Protein AF-A0A087DTT7-F1 (afdb_monomer_lite)

pLDDT: mean 83.84, std 20.19, range [28.08, 98.56]

Organism: NCBI:txid77635

Foldseek 3Di:
DADFQAFAPDPQRQQLSQVVLQCSQADHPVQDDPVLSVLSVVLWQCDADPVRHGSNQIGDPVSVVVNQVVQVVCCVVLVHQKHKDKDFAQLLAQDFPPPPTRVNQCCFVPNDDPVPDPDDDDDDDDDDDDDDDDDDDPPDQDPPPHGFKKKFFWWAAPPHPTGTKIFNHWDAQPVRAIKTFIAGSHPPGDDPSPAKDADPPCRSGGGIIGGSCQCPDPDNYTNHGDCPPRGGIMMMMGRHDND

Sequence (243 aa):
MKNDLAYQSTDYTCAPATMVNALRYLFDRDEIRPDVLWSIFRASLDLYGPDGSFGGDGTSPDAMLSLVNTFNMYGESGQFPIRARLLRGEDALAGEPDGSGTPLRRAIESGLRNSDANQPTPARNHAGNVSDAGARRVGEAAHIAGPHAAGVARVWSNRMNGHYVLVTGFDAMPDGAPAVRVFDPYKDSKVDGARVRRIEHEPAQANRLIAASLFDSGERVPYVLVNDRYERRVIVIERGESD

Structure (mmCIF, N/CA/C/O backbone):
data_AF-A0A087DTT7-F1
#
_entry.id   AF-A0A087DTT7-F1
#
loop_
_atom_site.group_PDB
_atom_site.id
_atom_site.type_symbol
_atom_site.label_atom_id
_atom_site.label_alt_id
_atom_site.label_comp_id
_atom_site.label_asym_id
_atom_site.label_entity_id
_atom_site.label_seq_id
_atom_site.pdbx_PDB_ins_code
_atom_site.Cartn_x
_atom_site.Cartn_y
_atom_site.Cartn_z
_atom_site.occupancy
_atom_site.B_iso_or_equiv
_atom_site.auth_seq_id
_atom_site.auth_comp_id
_atom_site.auth_asym_id
_atom_site.auth_atom_id
_atom_site.pdbx_PDB_model_num
ATOM 1 N N . MET A 1 1 ? -7.227 -21.011 -4.693 1.00 84.19 1 MET A N 1
ATOM 2 C CA . MET A 1 1 ? -6.799 -20.949 -3.263 1.00 84.19 1 MET A CA 1
ATOM 3 C C . MET A 1 1 ? -5.940 -19.714 -3.047 1.00 84.19 1 MET A C 1
ATOM 5 O O . MET A 1 1 ? -5.032 -19.485 -3.844 1.00 84.19 1 MET A O 1
ATOM 9 N N . LYS A 1 2 ? -6.174 -18.957 -1.970 1.00 85.62 2 LYS A N 1
ATOM 10 C CA . LYS A 1 2 ? -5.357 -17.793 -1.593 1.00 85.62 2 LYS A CA 1
ATOM 11 C C . LYS A 1 2 ? -3.942 -18.177 -1.157 1.00 85.62 2 LYS A C 1
ATOM 13 O O . LYS A 1 2 ? -3.720 -19.256 -0.614 1.00 85.62 2 LYS A O 1
ATOM 18 N N . ASN A 1 3 ? -2.996 -17.271 -1.394 1.00 87.19 3 ASN A N 1
ATOM 19 C CA . ASN A 1 3 ? -1.653 -17.353 -0.824 1.00 87.19 3 ASN A CA 1
ATOM 20 C C . ASN A 1 3 ? -1.611 -16.614 0.517 1.00 87.19 3 ASN A C 1
ATOM 22 O O . ASN A 1 3 ? -2.266 -15.584 0.669 1.00 87.19 3 ASN A O 1
ATOM 26 N N . ASP A 1 4 ? -0.742 -17.058 1.424 1.00 93.75 4 ASP A N 1
ATOM 27 C CA . ASP A 1 4 ? -0.334 -16.229 2.558 1.00 93.75 4 ASP A CA 1
ATOM 28 C C . ASP A 1 4 ? 0.371 -14.955 2.070 1.00 93.75 4 ASP A C 1
ATOM 30 O O . ASP A 1 4 ? 1.082 -14.949 1.049 1.00 93.75 4 ASP A O 1
ATOM 34 N N . LEU A 1 5 ? 0.209 -13.871 2.825 1.00 96.50 5 LEU A N 1
ATOM 35 C CA . LEU A 1 5 ? 0.925 -12.627 2.584 1.00 96.50 5 LEU A CA 1
ATOM 36 C C . LEU A 1 5 ? 2.380 -12.776 3.045 1.00 96.50 5 LEU A C 1
ATOM 38 O O . LEU A 1 5 ? 2.688 -13.371 4.079 1.00 96.50 5 LEU A O 1
ATOM 42 N N . ALA A 1 6 ? 3.302 -12.265 2.235 1.00 95.06 6 ALA A N 1
ATOM 43 C CA . ALA A 1 6 ? 4.733 -12.422 2.436 1.00 95.06 6 ALA A CA 1
ATOM 44 C C . ALA A 1 6 ? 5.340 -11.242 3.197 1.00 95.06 6 ALA A C 1
ATOM 46 O O . ALA A 1 6 ? 5.038 -10.077 2.927 1.00 95.06 6 ALA A O 1
ATOM 47 N N . TYR A 1 7 ? 6.272 -11.557 4.091 1.00 95.81 7 TYR A N 1
ATOM 48 C CA . TYR A 1 7 ? 7.201 -10.575 4.635 1.00 95.81 7 TYR A CA 1
ATOM 49 C C . TYR A 1 7 ? 8.245 -10.180 3.580 1.00 95.81 7 TYR A C 1
ATOM 51 O O . TYR A 1 7 ? 8.564 -10.961 2.678 1.00 95.81 7 TYR A O 1
ATOM 59 N N . GLN A 1 8 ? 8.787 -8.968 3.701 1.00 93.94 8 GLN A N 1
ATOM 60 C CA . GLN A 1 8 ? 9.877 -8.496 2.851 1.00 93.94 8 GLN A CA 1
ATOM 61 C C . GLN A 1 8 ? 11.130 -9.358 3.055 1.00 93.94 8 GLN A C 1
ATOM 63 O O . GLN A 1 8 ? 11.400 -9.835 4.157 1.00 93.94 8 GLN A O 1
ATOM 68 N N . SER A 1 9 ? 11.900 -9.572 1.990 1.00 92.38 9 SER A N 1
ATOM 69 C CA . SER A 1 9 ? 13.088 -10.439 2.026 1.00 92.38 9 SER A CA 1
ATOM 70 C C . SER A 1 9 ? 14.355 -9.706 2.471 1.00 92.38 9 SER A C 1
ATOM 72 O O . SER A 1 9 ? 15.287 -10.324 2.972 1.00 92.38 9 SER A O 1
ATOM 74 N N . THR A 1 10 ? 14.390 -8.390 2.281 1.00 91.19 10 THR A N 1
ATOM 75 C CA . THR A 1 10 ? 15.487 -7.482 2.654 1.00 91.19 10 THR A CA 1
ATOM 76 C C . THR A 1 10 ? 14.906 -6.164 3.154 1.00 91.19 10 THR A C 1
ATOM 78 O O . THR A 1 10 ? 13.730 -5.887 2.903 1.00 91.19 10 THR A O 1
ATOM 81 N N . ASP A 1 11 ? 15.721 -5.307 3.770 1.00 88.69 11 ASP A N 1
ATOM 82 C CA . ASP A 1 11 ? 15.307 -3.975 4.242 1.00 88.69 11 ASP A CA 1
ATOM 83 C C . ASP A 1 11 ? 14.737 -3.067 3.131 1.00 88.69 11 ASP A C 1
ATOM 85 O O . ASP A 1 11 ? 13.953 -2.168 3.414 1.00 88.69 11 ASP A O 1
ATOM 89 N N . TYR A 1 12 ? 15.027 -3.356 1.861 1.00 90.25 12 TYR A N 1
ATOM 90 C CA . TYR A 1 12 ? 14.665 -2.510 0.715 1.00 90.25 12 TYR A CA 1
ATOM 91 C C . TYR A 1 12 ? 13.448 -3.010 -0.077 1.00 90.25 12 TYR A C 1
ATOM 93 O O . TYR A 1 12 ? 12.947 -2.328 -0.970 1.00 90.25 12 TYR A O 1
ATOM 101 N N . THR A 1 13 ? 12.947 -4.208 0.237 1.00 93.50 13 THR A N 1
ATOM 102 C CA . THR A 1 13 ? 11.935 -4.916 -0.577 1.00 93.50 13 THR A CA 1
ATOM 103 C C . THR A 1 13 ? 10.493 -4.725 -0.097 1.00 93.50 13 THR A C 1
ATOM 105 O O . THR A 1 13 ? 9.600 -5.444 -0.542 1.00 93.50 13 THR A O 1
ATOM 108 N N . CYS A 1 14 ? 10.223 -3.745 0.772 1.00 94.50 14 CYS A N 1
ATOM 109 C CA . CYS A 1 14 ? 8.871 -3.495 1.286 1.00 94.50 14 CYS A CA 1
ATOM 110 C C . CYS A 1 14 ? 7.864 -3.143 0.176 1.00 94.50 14 CYS A C 1
ATOM 112 O O . CYS A 1 14 ? 6.751 -3.667 0.171 1.00 94.50 14 CYS A O 1
ATOM 114 N N . ALA A 1 15 ? 8.255 -2.316 -0.800 1.00 96.00 15 ALA A N 1
ATOM 115 C CA . ALA A 1 15 ? 7.408 -1.926 -1.929 1.00 96.00 15 ALA A CA 1
ATOM 116 C C . ALA A 1 15 ? 7.001 -3.119 -2.821 1.00 96.00 15 ALA A C 1
ATOM 118 O O . ALA A 1 15 ? 5.795 -3.359 -2.949 1.00 96.00 15 ALA A O 1
ATOM 119 N N . PRO A 1 16 ? 7.939 -3.913 -3.390 1.00 97.12 16 PRO A N 1
ATOM 120 C CA . PRO A 1 16 ? 7.557 -5.075 -4.189 1.00 97.12 16 PRO A CA 1
ATOM 121 C C . PRO A 1 16 ? 6.796 -6.121 -3.370 1.00 97.12 16 PRO A C 1
ATOM 123 O O . PRO A 1 16 ? 5.810 -6.664 -3.862 1.00 97.12 16 PRO A O 1
ATOM 126 N N . ALA A 1 17 ? 7.177 -6.364 -2.108 1.00 97.56 17 ALA A N 1
ATOM 127 C CA . ALA A 1 17 ? 6.449 -7.293 -1.243 1.00 97.56 17 ALA A CA 1
ATOM 128 C C . ALA A 1 17 ? 4.988 -6.858 -1.037 1.00 97.56 17 ALA A C 1
ATOM 130 O O . ALA A 1 17 ? 4.078 -7.671 -1.180 1.00 97.56 17 ALA A O 1
ATOM 131 N N . THR A 1 18 ? 4.747 -5.572 -0.770 1.00 98.31 18 THR A N 1
ATOM 132 C CA . THR A 1 18 ? 3.393 -5.037 -0.551 1.00 98.31 18 THR A CA 1
ATOM 133 C C . THR A 1 18 ? 2.540 -5.095 -1.818 1.00 98.31 18 THR A C 1
ATOM 135 O O . THR A 1 18 ? 1.380 -5.496 -1.753 1.00 98.31 18 THR A O 1
ATOM 138 N N . MET A 1 19 ? 3.113 -4.770 -2.981 1.00 98.31 19 MET A N 1
ATOM 139 C CA . MET A 1 19 ? 2.423 -4.880 -4.273 1.00 98.31 19 MET A CA 1
ATOM 140 C C . MET A 1 19 ? 2.060 -6.333 -4.610 1.00 98.31 19 MET A C 1
ATOM 142 O O . MET A 1 19 ? 0.933 -6.613 -5.013 1.00 98.31 19 MET A O 1
ATOM 146 N N . VAL A 1 20 ? 2.974 -7.282 -4.382 1.00 98.19 20 VAL A N 1
ATOM 147 C CA . VAL A 1 20 ? 2.683 -8.717 -4.544 1.00 98.19 20 VAL A CA 1
ATOM 148 C C . VAL A 1 20 ? 1.603 -9.170 -3.559 1.00 98.19 20 VAL A C 1
ATOM 150 O O . VAL A 1 20 ? 0.717 -9.937 -3.933 1.00 98.19 20 VAL A O 1
ATOM 153 N N . ASN A 1 21 ? 1.637 -8.685 -2.317 1.00 98.38 21 ASN A N 1
ATOM 154 C CA . ASN A 1 21 ? 0.624 -9.004 -1.314 1.00 98.38 21 ASN A CA 1
ATOM 155 C C . ASN A 1 21 ? -0.762 -8.478 -1.697 1.00 98.38 21 ASN A C 1
ATOM 157 O O . ASN A 1 21 ? -1.736 -9.188 -1.468 1.00 98.38 21 ASN A O 1
ATOM 161 N N . ALA A 1 22 ? -0.867 -7.314 -2.347 1.00 98.12 22 ALA A N 1
ATOM 162 C CA . ALA A 1 22 ? -2.141 -6.839 -2.886 1.00 98.12 22 ALA A CA 1
ATOM 163 C C . ALA A 1 22 ? -2.732 -7.838 -3.896 1.00 98.12 22 ALA A C 1
ATOM 165 O O . ALA A 1 22 ? -3.906 -8.188 -3.802 1.00 98.12 22 ALA A O 1
ATOM 166 N N . LEU A 1 23 ? -1.908 -8.385 -4.800 1.00 97.44 23 LEU A N 1
ATOM 167 C CA . LEU A 1 23 ? -2.366 -9.417 -5.738 1.00 97.44 23 LEU A CA 1
ATOM 168 C C . LEU A 1 23 ? -2.787 -10.703 -5.022 1.00 97.44 23 LEU A C 1
ATOM 170 O O . LEU A 1 23 ? -3.831 -11.263 -5.335 1.00 97.44 23 LEU A O 1
ATOM 174 N N . ARG A 1 24 ? -2.007 -11.163 -4.037 1.00 96.94 24 ARG A N 1
ATOM 175 C CA . ARG A 1 24 ? -2.330 -12.364 -3.241 1.00 96.94 24 ARG A CA 1
ATOM 176 C C . ARG A 1 24 ? -3.612 -12.215 -2.431 1.00 96.94 24 ARG A C 1
ATOM 178 O O . ARG A 1 24 ? -4.324 -13.196 -2.237 1.00 96.94 24 ARG A O 1
ATOM 185 N N . TYR A 1 25 ? -3.890 -11.002 -1.966 1.00 96.56 25 TYR A N 1
ATOM 186 C CA . TYR A 1 25 ? -5.110 -10.680 -1.246 1.00 96.56 25 TYR A CA 1
ATOM 187 C C . TYR A 1 25 ? -6.326 -10.700 -2.184 1.00 96.56 25 TYR A C 1
ATOM 189 O O . TYR A 1 25 ? -7.329 -11.346 -1.886 1.00 96.56 25 TYR A O 1
ATOM 197 N N . LEU A 1 26 ? -6.218 -10.083 -3.366 1.00 95.31 26 LEU A N 1
ATOM 198 C CA . LEU A 1 26 ? -7.330 -9.911 -4.313 1.00 95.31 26 LEU A CA 1
ATOM 199 C C . LEU A 1 26 ? -7.626 -11.148 -5.174 1.00 95.31 26 LEU A C 1
ATOM 201 O O . LEU A 1 26 ? -8.786 -11.472 -5.429 1.00 95.31 26 LEU A O 1
ATOM 205 N N . PHE A 1 27 ? -6.605 -11.914 -5.546 1.00 94.50 27 PHE A N 1
ATOM 206 C CA . PHE A 1 27 ? -6.715 -13.025 -6.497 1.00 94.50 27 PHE A CA 1
ATOM 207 C C . PHE A 1 27 ? -6.329 -14.354 -5.862 1.00 94.50 27 PHE A C 1
ATOM 209 O O . PHE A 1 27 ? -5.553 -14.403 -4.906 1.00 94.50 27 PHE A O 1
ATOM 216 N N . ASP A 1 28 ? -6.910 -15.437 -6.354 1.00 93.44 28 ASP A N 1
ATOM 217 C CA . ASP A 1 28 ? -6.442 -16.776 -6.038 1.00 93.44 28 ASP A CA 1
ATOM 218 C C . ASP A 1 28 ? -5.115 -17.064 -6.749 1.00 93.44 28 ASP A C 1
ATOM 220 O O . ASP A 1 28 ? -4.759 -16.456 -7.758 1.00 93.44 28 ASP A O 1
ATOM 224 N N . ARG A 1 29 ? -4.334 -17.991 -6.188 1.00 93.12 29 ARG A N 1
ATOM 225 C CA . ARG A 1 29 ? -2.977 -18.303 -6.653 1.00 93.12 29 ARG A CA 1
ATOM 226 C C . ARG A 1 29 ? -2.909 -18.642 -8.145 1.00 93.12 29 ARG A C 1
ATOM 228 O O . ARG A 1 29 ? -1.926 -18.289 -8.785 1.00 93.12 29 ARG A O 1
ATOM 235 N N . ASP A 1 30 ? -3.892 -19.367 -8.653 1.00 94.00 30 ASP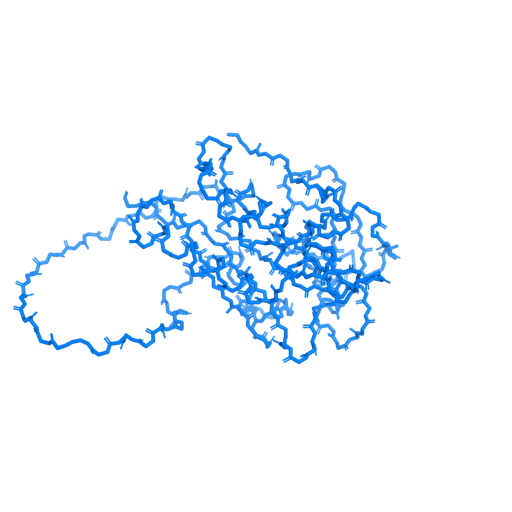 A N 1
ATOM 236 C CA . ASP A 1 30 ? -4.004 -19.813 -10.042 1.00 94.00 30 ASP A CA 1
ATOM 237 C C . ASP A 1 30 ? -4.474 -18.712 -11.001 1.00 94.00 30 ASP A C 1
ATOM 239 O O . ASP A 1 30 ? -4.278 -18.836 -12.207 1.00 94.00 30 ASP A O 1
ATOM 243 N N . GLU A 1 31 ? -5.009 -17.609 -10.476 1.00 94.62 31 GLU A N 1
ATOM 244 C CA . GLU A 1 31 ? -5.385 -16.434 -11.266 1.00 94.62 31 GLU A CA 1
ATOM 245 C C . GLU A 1 31 ? -4.193 -15.484 -11.484 1.00 94.62 31 GLU A C 1
ATOM 247 O O . GLU A 1 31 ? -4.126 -14.788 -12.497 1.00 94.62 31 GLU A O 1
ATOM 252 N N . ILE A 1 32 ? -3.237 -15.433 -10.546 1.00 95.56 32 ILE A N 1
ATOM 253 C CA . ILE A 1 32 ? -2.118 -14.478 -10.588 1.00 95.56 32 ILE A CA 1
ATOM 254 C C . ILE A 1 32 ? -1.139 -14.848 -11.703 1.00 95.56 32 ILE A C 1
ATOM 256 O O . ILE A 1 32 ? -0.415 -15.845 -11.627 1.00 95.56 32 ILE A O 1
ATOM 260 N N . ARG A 1 33 ? -1.049 -13.984 -12.716 1.00 95.06 33 ARG A N 1
ATOM 261 C CA . ARG A 1 33 ? -0.167 -14.213 -13.858 1.00 95.06 33 ARG A CA 1
ATOM 262 C C . ARG A 1 33 ? 1.311 -13.915 -13.535 1.00 95.06 33 ARG A C 1
ATOM 264 O O . ARG A 1 33 ? 1.612 -12.908 -12.884 1.00 95.06 33 ARG A O 1
ATOM 271 N N . PRO A 1 34 ? 2.261 -14.735 -14.028 1.00 96.56 34 PRO A N 1
ATOM 272 C CA . PRO A 1 34 ? 3.693 -14.512 -13.808 1.00 96.56 34 PRO A CA 1
ATOM 273 C C . PRO A 1 34 ? 4.235 -13.188 -14.367 1.00 96.56 34 PRO A C 1
ATOM 275 O O . PRO A 1 34 ? 5.137 -12.602 -13.773 1.00 96.56 34 PRO A O 1
ATOM 278 N N . ASP A 1 35 ? 3.702 -12.708 -15.491 1.00 96.81 35 ASP A N 1
ATOM 279 C CA . ASP A 1 35 ? 4.111 -11.449 -16.126 1.00 96.81 35 ASP A CA 1
ATOM 280 C C . ASP A 1 35 ? 3.735 -10.221 -15.285 1.00 96.81 35 ASP A C 1
ATOM 282 O O . ASP A 1 35 ? 4.539 -9.300 -15.154 1.00 96.81 35 ASP A O 1
ATOM 286 N N . VAL A 1 36 ? 2.578 -10.247 -14.618 1.00 97.00 36 VAL A N 1
ATOM 287 C CA . VAL A 1 36 ? 2.164 -9.193 -13.676 1.00 97.00 36 VAL A CA 1
ATOM 288 C C . VAL A 1 36 ? 3.109 -9.137 -12.468 1.00 97.00 36 VAL A C 1
ATOM 290 O O . VAL A 1 36 ? 3.539 -8.055 -12.062 1.00 97.00 36 VAL A O 1
ATOM 293 N N . LEU A 1 37 ? 3.501 -10.297 -11.920 1.00 97.19 37 LEU A N 1
ATOM 294 C CA . LEU A 1 37 ? 4.507 -10.365 -10.851 1.00 97.19 37 LEU A CA 1
ATOM 295 C C . LEU A 1 37 ? 5.860 -9.826 -11.323 1.00 97.19 37 LEU A C 1
ATOM 297 O O . LEU A 1 37 ? 6.508 -9.061 -10.607 1.00 97.19 37 LEU A O 1
ATOM 301 N N . TRP A 1 38 ? 6.277 -10.192 -12.536 1.00 96.75 38 TRP A N 1
ATOM 302 C CA . TRP A 1 38 ? 7.514 -9.693 -13.128 1.00 96.75 38 TRP A CA 1
ATOM 303 C C . TRP A 1 38 ? 7.501 -8.168 -13.279 1.00 96.75 38 TRP A C 1
ATOM 305 O O . TRP A 1 38 ? 8.493 -7.531 -12.927 1.00 96.75 38 TRP A O 1
ATOM 315 N N . SER A 1 39 ? 6.385 -7.566 -13.707 1.00 97.31 39 SER A N 1
ATOM 316 C CA . SER A 1 39 ? 6.245 -6.106 -13.801 1.00 97.31 39 SER A CA 1
ATOM 317 C C . SER A 1 39 ? 6.479 -5.403 -12.460 1.00 97.31 39 SER A C 1
ATOM 319 O O . SER A 1 39 ? 7.164 -4.381 -12.436 1.00 97.31 39 SER A O 1
ATOM 321 N N . ILE A 1 40 ? 5.985 -5.966 -11.347 1.00 97.81 40 ILE A N 1
ATOM 322 C CA . ILE A 1 40 ? 6.220 -5.427 -9.995 1.00 97.81 40 ILE A CA 1
ATOM 323 C C . ILE A 1 40 ? 7.714 -5.376 -9.693 1.00 97.81 40 ILE A C 1
ATOM 325 O O . ILE A 1 40 ? 8.250 -4.306 -9.405 1.00 97.81 40 ILE A O 1
ATOM 329 N N . PHE A 1 41 ? 8.397 -6.519 -9.789 1.00 94.94 41 PHE A N 1
ATOM 330 C CA . PHE A 1 41 ? 9.822 -6.588 -9.467 1.00 94.94 41 PHE A CA 1
ATOM 331 C C . PHE A 1 41 ? 10.669 -5.755 -10.427 1.00 94.94 41 PHE A C 1
ATOM 333 O O . PHE A 1 41 ? 11.630 -5.129 -9.991 1.00 94.94 41 PHE A O 1
ATOM 340 N N . ARG A 1 42 ? 10.299 -5.713 -11.712 1.00 94.06 42 ARG A N 1
ATOM 341 C CA . ARG A 1 42 ? 11.022 -4.966 -12.743 1.00 94.06 42 ARG A CA 1
ATOM 342 C C . ARG A 1 42 ? 10.958 -3.456 -12.534 1.00 94.06 42 ARG A C 1
ATOM 344 O O . ARG A 1 42 ? 11.943 -2.787 -12.837 1.00 94.06 42 ARG A O 1
ATOM 351 N N . ALA A 1 43 ? 9.816 -2.937 -12.088 1.00 94.44 43 ALA A N 1
ATOM 352 C CA . ALA A 1 43 ? 9.632 -1.508 -11.847 1.00 94.44 43 ALA A CA 1
ATOM 353 C C . ALA A 1 43 ? 10.163 -1.068 -10.473 1.00 94.44 43 ALA A C 1
ATOM 355 O O . ALA A 1 43 ? 10.542 0.087 -10.315 1.00 94.44 43 ALA A O 1
ATOM 356 N N . SER A 1 44 ? 10.171 -1.965 -9.483 1.00 93.31 44 SER A N 1
ATOM 357 C CA . SER A 1 44 ? 10.646 -1.679 -8.123 1.00 93.31 44 SER A CA 1
ATOM 358 C C . SER A 1 44 ? 12.175 -1.731 -7.977 1.00 93.31 44 SER A C 1
ATOM 360 O O . SER A 1 44 ? 12.861 -2.260 -8.848 1.00 93.31 44 SER A O 1
ATOM 362 N N . LEU A 1 45 ? 12.689 -1.269 -6.826 1.00 92.56 45 LEU A N 1
ATOM 363 C CA . LEU A 1 45 ? 14.124 -1.252 -6.480 1.00 92.56 45 LEU A CA 1
ATOM 364 C C . LEU A 1 45 ? 14.972 -0.383 -7.427 1.00 92.56 45 LEU A C 1
ATOM 366 O O . LEU A 1 45 ? 16.112 -0.712 -7.743 1.00 92.56 45 LEU A O 1
ATOM 370 N N . ASP A 1 46 ? 14.397 0.720 -7.898 1.00 94.50 46 ASP A N 1
ATOM 371 C CA . ASP A 1 46 ? 14.981 1.614 -8.898 1.00 94.50 46 ASP A CA 1
ATOM 372 C C . ASP A 1 46 ? 15.977 2.636 -8.324 1.00 94.50 46 ASP A C 1
ATOM 374 O O . ASP A 1 46 ? 16.683 3.299 -9.085 1.00 94.50 46 ASP A O 1
ATOM 378 N N . LEU A 1 47 ? 16.056 2.770 -6.998 1.00 92.19 47 LEU A N 1
ATOM 379 C CA . LEU A 1 47 ? 16.964 3.709 -6.345 1.00 92.19 47 LEU A CA 1
ATOM 380 C C . LEU A 1 47 ? 18.330 3.080 -6.058 1.00 92.19 47 LEU A C 1
ATOM 382 O O . LEU A 1 47 ? 18.444 1.906 -5.708 1.00 92.19 47 LEU A O 1
ATOM 386 N N . TYR A 1 48 ? 19.375 3.898 -6.160 1.00 92.44 48 TYR A N 1
ATOM 387 C CA . TYR A 1 48 ? 20.739 3.529 -5.793 1.00 92.44 48 TYR A CA 1
ATOM 388 C C . TYR A 1 48 ? 21.041 3.990 -4.371 1.00 92.44 48 TYR A C 1
ATOM 390 O O . TYR A 1 48 ? 20.711 5.120 -4.017 1.00 92.44 48 TYR A O 1
ATOM 398 N N . GLY A 1 49 ? 21.694 3.132 -3.588 1.00 89.38 49 GLY A N 1
ATOM 399 C CA . GLY A 1 49 ? 22.189 3.497 -2.266 1.00 89.38 49 GLY A CA 1
ATOM 400 C C . GLY A 1 49 ? 23.336 4.518 -2.335 1.00 89.38 49 GLY A C 1
ATOM 401 O O . GLY A 1 49 ? 23.932 4.717 -3.400 1.00 89.38 49 GLY A O 1
ATOM 402 N N . PRO A 1 50 ? 23.716 5.141 -1.202 1.00 88.50 50 PRO A N 1
ATOM 403 C CA . PRO A 1 50 ? 24.804 6.124 -1.147 1.00 88.50 50 PRO A CA 1
ATOM 404 C C . PRO A 1 50 ? 26.171 5.587 -1.599 1.00 88.50 50 PRO A C 1
ATOM 406 O O . PRO A 1 50 ? 27.042 6.357 -1.995 1.00 88.50 50 PRO A O 1
ATOM 409 N N . ASP A 1 51 ? 26.361 4.269 -1.533 1.00 93.06 51 ASP A N 1
ATOM 410 C CA . ASP A 1 51 ? 27.552 3.547 -1.990 1.00 93.06 51 ASP A CA 1
ATOM 411 C C . ASP A 1 51 ? 27.491 3.141 -3.476 1.00 93.06 51 ASP A C 1
ATOM 413 O O . ASP A 1 51 ? 28.407 2.494 -3.982 1.00 93.06 51 ASP A O 1
ATOM 417 N N . GLY A 1 52 ? 26.421 3.513 -4.185 1.00 91.56 52 GLY A N 1
ATOM 418 C CA . GLY A 1 52 ? 26.184 3.143 -5.578 1.00 91.56 52 GLY A CA 1
ATOM 419 C C . GLY A 1 52 ? 25.604 1.740 -5.765 1.00 91.56 52 GLY A C 1
ATOM 420 O O . GLY A 1 52 ? 25.523 1.268 -6.901 1.00 91.56 52 GLY A O 1
ATOM 421 N N . SER A 1 53 ? 25.185 1.058 -4.695 1.00 91.00 53 SER A N 1
ATOM 422 C CA . SER A 1 53 ? 24.514 -0.240 -4.804 1.00 91.00 53 SER A CA 1
ATOM 423 C C . SER A 1 53 ? 23.121 -0.099 -5.431 1.00 91.00 53 SER A C 1
ATOM 425 O O . SER A 1 53 ? 22.281 0.683 -4.982 1.00 91.00 53 SER A O 1
ATOM 427 N N . PHE A 1 54 ? 22.856 -0.860 -6.495 1.00 90.31 54 PHE A N 1
ATOM 428 C CA . PHE A 1 54 ? 21.540 -0.877 -7.139 1.00 90.31 54 PHE A CA 1
ATOM 429 C C . PHE A 1 54 ? 20.485 -1.487 -6.205 1.00 90.31 54 PHE A C 1
ATOM 431 O O . PHE A 1 54 ? 20.694 -2.567 -5.651 1.00 90.31 54 PHE A O 1
ATOM 438 N N . GLY A 1 55 ? 19.356 -0.795 -6.032 1.00 87.62 55 GLY A N 1
ATOM 439 C CA . GLY A 1 55 ? 18.290 -1.167 -5.100 1.00 87.62 55 GLY A CA 1
ATOM 440 C C . GLY A 1 55 ? 18.577 -0.820 -3.635 1.00 87.62 55 GLY A C 1
ATOM 441 O O . GLY A 1 55 ? 17.739 -1.105 -2.779 1.00 87.62 55 GLY A O 1
ATOM 442 N N . GLY A 1 56 ? 19.730 -0.207 -3.338 1.00 87.38 56 GLY A N 1
ATOM 443 C CA . GLY A 1 56 ? 20.197 0.092 -1.979 1.00 87.38 56 GLY A CA 1
ATOM 444 C C . GLY A 1 56 ? 19.402 1.166 -1.231 1.00 87.38 56 GLY A C 1
ATOM 445 O O . GLY A 1 56 ? 19.541 1.268 -0.021 1.00 87.38 56 GLY A O 1
ATOM 446 N N . ASP A 1 57 ? 18.540 1.915 -1.924 1.00 88.69 57 ASP A N 1
ATOM 447 C CA . ASP A 1 57 ? 17.598 2.880 -1.325 1.00 88.69 57 ASP A CA 1
ATOM 448 C C . ASP A 1 57 ? 16.125 2.476 -1.559 1.00 88.69 57 ASP A C 1
ATOM 450 O O . ASP A 1 57 ? 15.185 3.223 -1.272 1.00 88.69 57 ASP A O 1
ATOM 454 N N . GLY A 1 58 ? 15.900 1.258 -2.062 1.00 91.12 58 GLY A N 1
ATOM 455 C CA . GLY A 1 58 ? 14.570 0.716 -2.310 1.00 91.12 58 GLY A CA 1
ATOM 456 C C . GLY A 1 58 ? 13.887 1.322 -3.535 1.00 91.12 58 GLY A C 1
ATOM 457 O O . GLY A 1 58 ? 14.468 1.401 -4.614 1.00 91.12 58 GLY A O 1
ATOM 458 N N . THR A 1 59 ? 12.602 1.652 -3.395 1.00 94.19 59 THR A N 1
ATOM 459 C CA . THR A 1 59 ? 11.719 2.009 -4.520 1.00 94.19 59 THR A CA 1
ATOM 460 C C . THR A 1 59 ? 11.274 3.463 -4.443 1.00 94.19 59 THR A C 1
ATOM 462 O O . THR A 1 59 ? 10.779 3.915 -3.403 1.00 94.19 59 THR A O 1
ATOM 465 N N . SER A 1 60 ? 11.399 4.185 -5.553 1.00 92.62 60 SER A N 1
ATOM 466 C CA . SER A 1 60 ? 10.964 5.573 -5.666 1.00 92.62 60 SER A CA 1
ATOM 467 C C . SER A 1 60 ? 9.433 5.698 -5.685 1.00 92.62 60 SER A C 1
ATOM 469 O O . SER A 1 60 ? 8.714 4.763 -6.056 1.00 92.62 60 SER A O 1
ATOM 471 N N . PRO A 1 61 ? 8.880 6.869 -5.318 1.00 90.62 61 PRO A N 1
ATOM 472 C CA . PRO A 1 61 ? 7.462 7.138 -5.528 1.00 90.62 61 PRO A CA 1
ATOM 473 C C . PRO A 1 61 ? 7.037 7.004 -7.000 1.00 90.62 61 PRO A C 1
ATOM 475 O O . PRO A 1 61 ? 5.928 6.545 -7.257 1.00 90.62 61 PRO A O 1
ATOM 478 N N . ASP A 1 62 ? 7.898 7.362 -7.955 1.00 92.38 62 ASP A N 1
ATOM 479 C CA . ASP A 1 62 ? 7.572 7.354 -9.389 1.00 92.38 62 ASP A CA 1
ATOM 480 C C . ASP A 1 62 ? 7.499 5.932 -9.962 1.00 92.38 62 ASP A C 1
ATOM 482 O O . ASP A 1 62 ? 6.636 5.645 -10.798 1.00 92.38 62 ASP A O 1
ATOM 486 N N . ALA A 1 63 ? 8.317 5.006 -9.454 1.00 95.75 63 ALA A N 1
ATOM 487 C CA . ALA A 1 63 ? 8.194 3.580 -9.748 1.00 95.75 63 ALA A CA 1
ATOM 488 C C . ALA A 1 63 ? 6.827 3.026 -9.314 1.00 95.75 63 ALA A C 1
ATOM 490 O O . ALA A 1 63 ? 6.165 2.312 -10.070 1.00 95.75 63 ALA A O 1
ATOM 491 N N . MET A 1 64 ? 6.346 3.422 -8.131 1.00 96.06 64 MET A N 1
ATOM 492 C CA . MET A 1 64 ? 5.023 3.014 -7.646 1.00 96.06 64 MET A CA 1
ATOM 493 C C . MET A 1 64 ? 3.890 3.592 -8.501 1.00 96.06 64 MET A C 1
ATOM 495 O O . MET A 1 64 ? 2.920 2.891 -8.777 1.00 96.06 64 MET A O 1
ATOM 499 N N . LEU A 1 65 ? 4.017 4.835 -8.980 1.00 93.94 65 LEU A N 1
ATOM 500 C CA . LEU A 1 65 ? 3.059 5.422 -9.928 1.00 93.94 65 LEU A CA 1
ATOM 501 C C . LEU A 1 65 ? 3.095 4.731 -11.296 1.00 93.94 65 LEU A C 1
ATOM 503 O O . LEU A 1 65 ? 2.052 4.520 -11.912 1.00 93.94 65 LEU A O 1
ATOM 507 N N . SER A 1 66 ? 4.278 4.322 -11.752 1.00 96.38 66 SER A N 1
ATOM 508 C CA . SER A 1 66 ? 4.431 3.553 -12.991 1.00 96.38 66 SER A CA 1
ATOM 509 C C . SER A 1 66 ? 3.723 2.198 -12.904 1.00 96.38 66 SER A C 1
ATOM 511 O O . SER A 1 66 ? 3.123 1.751 -13.884 1.00 96.38 66 SER A O 1
ATOM 513 N N . LEU A 1 67 ? 3.712 1.568 -11.723 1.00 97.75 67 LEU A N 1
ATOM 514 C CA . LEU A 1 67 ? 2.939 0.348 -11.483 1.00 97.75 67 LEU A CA 1
ATOM 515 C C . LEU A 1 67 ? 1.426 0.574 -11.544 1.00 97.75 67 LEU A C 1
ATOM 517 O O . LEU A 1 67 ? 0.731 -0.279 -12.088 1.00 97.75 67 LEU A O 1
ATOM 521 N N . VAL A 1 68 ? 0.917 1.724 -11.083 1.00 97.75 68 VAL A N 1
ATOM 522 C CA . VAL A 1 68 ? -0.510 2.076 -11.244 1.00 97.75 68 VAL A CA 1
ATOM 523 C C . VAL A 1 68 ? -0.898 2.076 -12.721 1.00 97.75 68 VAL A C 1
ATOM 525 O O . VAL A 1 68 ? -1.859 1.416 -13.110 1.00 97.75 68 VAL A O 1
ATOM 528 N N . ASN A 1 69 ? -0.108 2.755 -13.557 1.00 97.06 69 ASN A N 1
ATOM 529 C CA . ASN A 1 69 ? -0.344 2.785 -15.001 1.00 97.06 69 ASN A CA 1
ATOM 530 C C . ASN A 1 69 ? -0.226 1.387 -15.622 1.00 97.06 69 ASN A C 1
ATOM 532 O O . ASN A 1 69 ? -1.059 1.004 -16.437 1.00 97.06 69 ASN A O 1
ATOM 536 N N . THR A 1 70 ? 0.769 0.602 -15.202 1.00 97.69 70 THR A N 1
ATOM 537 C CA . THR A 1 70 ? 0.980 -0.767 -15.694 1.00 97.69 70 THR A CA 1
ATOM 538 C C . THR A 1 70 ? -0.217 -1.671 -15.388 1.00 97.69 70 THR A C 1
ATOM 540 O O . THR A 1 70 ? -0.671 -2.402 -16.264 1.00 97.69 70 THR A O 1
ATOM 543 N N . PHE A 1 71 ? -0.766 -1.608 -14.171 1.00 97.44 71 PHE A N 1
ATOM 544 C CA . PHE A 1 71 ? -1.965 -2.368 -13.808 1.00 97.44 71 PHE A CA 1
ATOM 545 C C . PHE A 1 71 ? -3.181 -1.927 -14.619 1.00 97.44 71 PHE A C 1
ATOM 547 O O . PHE A 1 71 ? -3.875 -2.780 -15.165 1.00 97.44 71 PHE A O 1
ATOM 554 N N . ASN A 1 72 ? -3.394 -0.622 -14.793 1.00 96.69 72 ASN A N 1
ATOM 555 C CA . ASN A 1 72 ? -4.495 -0.145 -15.629 1.00 96.69 72 ASN A CA 1
ATOM 556 C C . ASN A 1 72 ? -4.353 -0.592 -17.090 1.00 96.69 72 ASN A C 1
ATOM 558 O O . ASN A 1 72 ? -5.338 -1.030 -17.669 1.00 96.69 72 ASN A O 1
ATOM 562 N N . MET A 1 73 ? -3.142 -0.621 -17.657 1.00 96.25 73 MET A N 1
ATOM 563 C CA . MET A 1 73 ? -2.923 -1.181 -18.998 1.00 96.25 73 MET A CA 1
ATOM 564 C C . MET A 1 73 ? -3.282 -2.671 -19.083 1.00 96.25 73 MET A C 1
ATOM 566 O O . MET A 1 73 ? -3.873 -3.100 -20.076 1.00 96.25 73 MET A O 1
ATOM 570 N N . TYR A 1 74 ? -2.953 -3.475 -18.065 1.00 96.25 74 TYR A N 1
ATOM 571 C CA . TYR A 1 74 ? -3.375 -4.879 -18.019 1.00 96.25 74 TYR A CA 1
ATOM 572 C C . TYR A 1 74 ? -4.906 -5.019 -17.990 1.00 96.25 74 TYR A C 1
ATOM 574 O O . TYR A 1 74 ? -5.443 -5.868 -18.706 1.00 96.25 74 TYR A O 1
ATOM 582 N N . GLY A 1 75 ? -5.591 -4.177 -17.209 1.00 94.88 75 GLY A N 1
ATOM 583 C CA . GLY A 1 75 ? -7.053 -4.136 -17.133 1.00 94.88 75 GLY A CA 1
ATOM 584 C C . GLY A 1 75 ? -7.709 -3.690 -18.440 1.00 94.88 75 GLY A C 1
ATOM 585 O O . GLY A 1 75 ? -8.567 -4.387 -18.971 1.00 94.88 75 GLY A O 1
ATOM 586 N N . GLU A 1 76 ? -7.268 -2.563 -18.999 1.00 94.00 76 GLU A N 1
ATOM 587 C CA . GLU A 1 76 ? -7.800 -1.969 -20.236 1.00 94.00 76 GLU A CA 1
ATOM 588 C C . GLU A 1 76 ? -7.568 -2.851 -21.470 1.00 94.00 76 GLU A C 1
ATOM 590 O O . GLU A 1 76 ? -8.381 -2.856 -22.392 1.00 94.00 76 GLU A O 1
ATOM 595 N N . SER A 1 77 ? -6.479 -3.627 -21.491 1.00 94.75 77 SER A N 1
ATOM 596 C CA . SER A 1 77 ? -6.191 -4.589 -22.567 1.00 94.75 77 SER A CA 1
ATOM 597 C C . SER A 1 77 ? -6.869 -5.953 -22.388 1.00 94.75 77 SER A C 1
ATOM 599 O O . SER A 1 77 ? -6.686 -6.835 -23.231 1.00 94.75 77 SER A O 1
ATOM 601 N N . GLY A 1 78 ? -7.611 -6.161 -21.293 1.00 93.12 78 GLY A N 1
ATOM 602 C CA . GLY A 1 78 ? -8.259 -7.436 -20.968 1.00 93.12 78 GLY A CA 1
ATOM 603 C C . GLY A 1 78 ? -7.288 -8.576 -20.631 1.00 93.12 78 GLY A C 1
ATOM 604 O O . GLY A 1 78 ? -7.678 -9.740 -20.636 1.00 93.12 78 GLY A O 1
ATOM 605 N N . GLN A 1 79 ? -6.012 -8.278 -20.362 1.00 94.06 79 GLN A N 1
ATOM 606 C CA . GLN A 1 79 ? -4.989 -9.294 -20.079 1.00 94.06 79 GLN A CA 1
ATOM 607 C C . GLN A 1 79 ? -5.034 -9.801 -1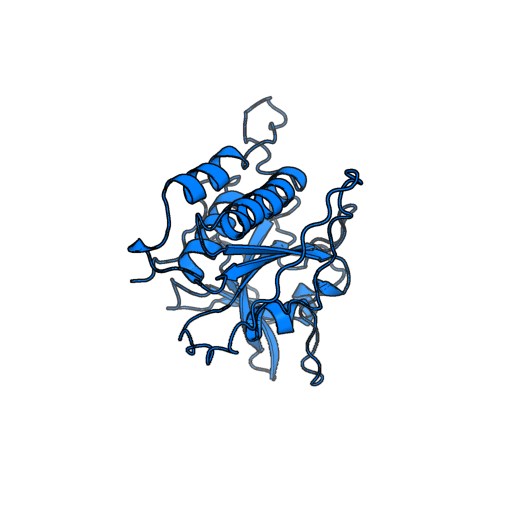8.635 1.00 94.06 79 GLN A C 1
ATOM 609 O O . GLN A 1 79 ? -4.675 -10.954 -18.372 1.00 94.06 79 GLN A O 1
ATOM 614 N N . PHE A 1 80 ? -5.444 -8.947 -17.698 1.00 95.62 80 PHE A N 1
ATOM 615 C CA . PHE A 1 80 ? -5.611 -9.296 -16.291 1.00 95.62 80 PHE A CA 1
ATOM 616 C C . PHE A 1 80 ? -6.652 -8.357 -15.660 1.00 95.62 80 PHE A C 1
ATOM 618 O O . PHE A 1 80 ? -6.517 -7.146 -15.830 1.00 95.62 80 PHE A O 1
ATOM 625 N N . PRO A 1 81 ? -7.680 -8.862 -14.951 1.00 94.31 81 PRO A N 1
ATOM 626 C CA . PRO A 1 81 ? -8.787 -8.046 -14.451 1.00 94.31 81 PRO A CA 1
ATOM 627 C C . PRO A 1 81 ? -8.370 -7.259 -13.201 1.00 94.31 81 PRO A C 1
ATOM 629 O O . PRO A 1 81 ? -8.759 -7.574 -12.078 1.00 94.31 81 PRO A O 1
ATOM 632 N N . ILE A 1 82 ? -7.545 -6.232 -13.390 1.00 95.12 82 ILE A N 1
ATOM 633 C CA . ILE A 1 82 ? -7.011 -5.376 -12.332 1.00 95.12 82 ILE A CA 1
ATOM 634 C C . ILE A 1 82 ? -7.222 -3.906 -12.680 1.00 95.12 82 ILE A C 1
ATOM 636 O O . ILE A 1 82 ? -7.116 -3.500 -13.837 1.00 95.12 82 ILE A O 1
ATOM 640 N N . ARG A 1 83 ? -7.499 -3.099 -11.661 1.00 95.56 83 ARG A N 1
ATOM 641 C CA . ARG A 1 83 ? -7.519 -1.638 -11.743 1.00 95.56 83 ARG A CA 1
ATOM 642 C C . ARG A 1 83 ? -6.720 -1.065 -10.589 1.00 95.56 83 ARG A C 1
ATOM 644 O O . ARG A 1 83 ? -6.625 -1.671 -9.524 1.00 95.56 83 ARG A O 1
ATOM 651 N N . ALA A 1 84 ? -6.139 0.106 -10.791 1.00 96.38 84 ALA A N 1
ATOM 652 C CA . ALA A 1 84 ? -5.413 0.813 -9.756 1.00 96.38 84 ALA A CA 1
ATOM 653 C C . ALA A 1 84 ? -5.658 2.322 -9.833 1.00 96.38 84 ALA A C 1
ATOM 655 O O . ALA A 1 84 ? -5.721 2.919 -10.909 1.00 96.38 84 ALA A O 1
ATOM 656 N N . ARG A 1 85 ? -5.752 2.964 -8.670 1.00 95.38 85 ARG A N 1
ATOM 657 C CA . ARG A 1 85 ? -5.915 4.412 -8.539 1.00 95.38 85 ARG A CA 1
ATOM 658 C C . ARG A 1 85 ? -5.078 4.934 -7.387 1.00 95.38 85 ARG A C 1
ATOM 660 O O . ARG A 1 85 ? -4.955 4.294 -6.352 1.00 95.38 85 ARG A O 1
ATOM 667 N N . LEU A 1 86 ? -4.525 6.127 -7.550 1.00 96.00 86 LEU A N 1
ATOM 668 C CA . LEU A 1 86 ? -3.846 6.828 -6.472 1.00 96.00 86 LEU A CA 1
ATOM 669 C C . LEU A 1 86 ? -4.804 7.802 -5.783 1.00 96.00 86 LEU A C 1
ATOM 671 O O . LEU A 1 86 ? -5.336 8.700 -6.434 1.00 96.00 86 LEU A O 1
ATOM 675 N N . LEU A 1 87 ? -4.943 7.668 -4.468 1.00 95.31 87 LEU A N 1
ATOM 676 C CA . LEU A 1 87 ? -5.554 8.666 -3.594 1.00 95.31 87 LEU A CA 1
ATOM 677 C C . LEU A 1 87 ? -4.465 9.567 -3.006 1.00 95.31 87 LEU A C 1
ATOM 679 O O . LEU A 1 87 ? -3.369 9.090 -2.684 1.00 95.31 87 LEU A O 1
ATOM 683 N N . ARG A 1 88 ? -4.758 10.865 -2.887 1.00 94.00 88 ARG A N 1
ATOM 684 C CA . ARG A 1 88 ? -3.818 11.893 -2.418 1.00 94.00 88 ARG A CA 1
ATOM 685 C C . ARG A 1 88 ? -4.427 12.743 -1.310 1.00 94.00 88 ARG A C 1
ATOM 687 O O . ARG A 1 88 ? -5.637 12.925 -1.271 1.00 94.00 88 ARG A O 1
ATOM 694 N N . GLY A 1 89 ? -3.577 13.309 -0.457 1.00 93.12 89 GLY A N 1
ATOM 695 C CA . GLY A 1 89 ? -4.000 14.304 0.528 1.00 93.12 89 GLY A CA 1
ATOM 696 C C . GLY A 1 89 ? -5.072 13.758 1.473 1.00 93.12 89 GLY A C 1
ATOM 697 O O . GLY A 1 89 ? -4.854 12.736 2.121 1.00 93.12 89 GLY A O 1
ATOM 698 N N . GLU A 1 90 ? -6.210 14.446 1.554 1.00 91.62 90 GLU A N 1
ATOM 699 C CA . GLU A 1 90 ? -7.336 14.065 2.417 1.00 91.62 90 GLU A CA 1
ATOM 700 C C . GLU A 1 90 ? -8.072 12.809 1.926 1.00 91.62 90 GLU A C 1
ATOM 702 O O . GLU A 1 90 ? -8.543 12.021 2.742 1.00 91.62 90 GLU A O 1
ATOM 707 N N . ASP A 1 91 ? -8.079 12.539 0.616 1.00 93.38 91 ASP A N 1
ATOM 708 C CA . ASP A 1 91 ? -8.720 11.340 0.054 1.00 93.38 91 ASP A CA 1
ATOM 709 C C . ASP A 1 91 ? -8.035 10.044 0.509 1.00 93.38 91 ASP A C 1
ATOM 711 O O . ASP A 1 91 ? -8.642 8.972 0.498 1.00 93.38 91 ASP A O 1
ATOM 715 N N . ALA A 1 92 ? -6.759 10.139 0.891 1.00 95.31 92 ALA A N 1
ATOM 716 C CA . ALA A 1 92 ? -5.946 9.027 1.366 1.00 95.31 92 ALA A CA 1
ATOM 717 C C . ALA A 1 92 ? -6.144 8.716 2.861 1.00 95.31 92 ALA A C 1
ATOM 719 O O . ALA A 1 92 ? -5.576 7.736 3.340 1.00 95.31 92 ALA A O 1
ATOM 720 N N . LEU A 1 93 ? -6.898 9.538 3.597 1.00 94.69 93 LEU A N 1
ATOM 721 C CA . LEU A 1 93 ? -7.131 9.354 5.030 1.00 94.69 93 LEU A CA 1
ATOM 722 C C . LEU A 1 93 ? -8.116 8.210 5.297 1.00 94.69 93 LEU A C 1
ATOM 724 O O . LEU A 1 93 ? -9.039 7.958 4.519 1.00 94.69 93 LEU A O 1
ATOM 728 N N . ALA A 1 94 ? -7.941 7.523 6.420 1.00 93.00 94 ALA A N 1
ATOM 729 C CA . ALA A 1 94 ? -8.846 6.477 6.891 1.00 93.00 94 ALA A CA 1
ATOM 730 C C . ALA A 1 94 ? -10.180 7.048 7.407 1.00 93.00 94 ALA A C 1
ATOM 732 O O . ALA A 1 94 ? -11.236 6.458 7.156 1.00 93.00 94 ALA A O 1
ATOM 733 N N . GLY A 1 95 ? -10.103 8.197 8.086 1.00 83.88 95 GLY A N 1
ATOM 734 C CA . GLY A 1 95 ? -11.185 8.976 8.682 1.00 83.88 95 GLY A CA 1
ATOM 735 C C . GLY A 1 95 ? -12.059 8.240 9.696 1.00 83.88 95 GLY A C 1
ATOM 736 O O . GLY A 1 95 ? -11.914 7.043 9.966 1.00 83.88 95 GLY A O 1
ATOM 737 N N . GLU A 1 96 ? -12.996 9.002 10.257 1.00 70.06 96 GLU A N 1
ATOM 738 C CA . GLU A 1 96 ? -14.014 8.511 11.184 1.00 70.06 96 GLU A CA 1
ATOM 739 C C . GLU A 1 96 ? -15.189 7.864 10.421 1.00 70.06 96 GLU A C 1
ATOM 741 O O . GLU A 1 96 ? -15.493 8.253 9.289 1.00 70.06 96 GLU A O 1
ATOM 746 N N . PRO A 1 97 ? -15.892 6.889 11.018 1.00 58.91 97 PRO A N 1
ATOM 747 C CA . PRO A 1 97 ? -17.103 6.307 10.455 1.00 58.91 97 PRO A CA 1
ATOM 748 C C . PRO A 1 97 ? -18.298 7.251 10.682 1.00 58.91 97 PRO A C 1
ATOM 750 O O . PRO A 1 97 ? -19.245 6.918 11.386 1.00 58.91 97 PRO A O 1
ATOM 753 N N . ASP A 1 98 ? -18.274 8.449 10.095 1.00 55.25 98 ASP A N 1
ATOM 754 C CA . ASP A 1 98 ? -19.361 9.441 10.208 1.00 55.25 98 ASP A CA 1
ATOM 755 C C . ASP A 1 98 ? -20.564 9.167 9.278 1.00 55.25 98 ASP A C 1
ATOM 757 O O . ASP A 1 98 ? -21.481 9.977 9.152 1.00 55.25 98 ASP A O 1
ATOM 761 N N . GLY A 1 99 ? -20.579 7.991 8.643 1.00 54.75 99 GLY A N 1
ATOM 762 C CA . GLY A 1 99 ? -21.658 7.500 7.786 1.00 54.75 99 GLY A CA 1
ATOM 763 C C . GLY A 1 99 ? -21.452 7.744 6.289 1.00 54.75 99 GLY A C 1
ATOM 764 O O . GLY A 1 99 ? -22.107 7.076 5.491 1.00 54.75 99 GLY A O 1
ATOM 765 N N . SER A 1 100 ? -20.528 8.625 5.882 1.00 60.88 100 SER A N 1
ATOM 766 C CA . SER A 1 100 ? -20.195 8.826 4.458 1.00 60.88 100 SER A CA 1
ATOM 767 C C . SER A 1 100 ? -18.968 8.029 3.997 1.00 60.88 100 SER A C 1
ATOM 769 O O . SER A 1 100 ? -18.906 7.632 2.832 1.00 60.88 100 SER A O 1
ATOM 771 N N . GLY A 1 101 ? -18.041 7.745 4.923 1.00 73.06 101 GLY A N 1
ATOM 772 C CA . GLY A 1 101 ? -16.783 7.037 4.683 1.00 73.06 101 GLY A CA 1
ATOM 773 C C . GLY A 1 101 ? -15.806 7.841 3.817 1.00 73.06 101 GLY A C 1
ATOM 774 O O . GLY A 1 101 ? -16.160 8.369 2.757 1.00 73.06 101 GLY A O 1
ATOM 775 N N . THR A 1 102 ? -14.534 7.913 4.219 1.00 89.06 102 THR A N 1
ATOM 776 C CA . THR A 1 102 ? -13.508 8.565 3.386 1.00 89.06 102 THR A CA 1
ATOM 777 C C . THR A 1 102 ? -13.407 7.906 2.007 1.00 89.06 102 THR A C 1
ATOM 779 O O . THR A 1 102 ? -13.815 6.751 1.837 1.00 89.06 102 THR A O 1
ATOM 782 N N . PRO A 1 103 ? -12.868 8.598 0.987 1.00 92.81 103 PRO A N 1
ATOM 783 C CA . PRO A 1 103 ? -12.633 7.988 -0.319 1.00 92.81 103 PRO A CA 1
ATOM 784 C C . PRO A 1 103 ? -11.814 6.697 -0.236 1.00 92.81 103 PRO A C 1
ATOM 786 O O . PRO A 1 103 ? -12.182 5.719 -0.885 1.00 92.81 103 PRO A O 1
ATOM 789 N N . LEU A 1 104 ? -10.774 6.649 0.607 1.00 93.88 104 LEU A N 1
ATOM 790 C CA . LEU A 1 104 ? -10.039 5.413 0.875 1.00 93.88 104 LEU A CA 1
ATOM 791 C C . LEU A 1 104 ? -10.953 4.330 1.454 1.00 93.88 104 LEU A C 1
ATOM 793 O O . LEU A 1 104 ? -10.979 3.221 0.926 1.00 93.88 104 LEU A O 1
ATOM 797 N N . ARG A 1 105 ? -11.721 4.638 2.505 1.00 92.19 105 ARG A N 1
ATOM 798 C CA . ARG A 1 105 ? -12.607 3.661 3.144 1.00 92.19 105 ARG A CA 1
ATOM 799 C C . ARG A 1 105 ? -13.619 3.073 2.172 1.00 92.19 105 ARG A C 1
ATOM 801 O O . ARG A 1 105 ? -13.690 1.855 2.027 1.00 92.19 105 ARG A O 1
ATOM 808 N N . ARG A 1 106 ? -14.326 3.938 1.443 1.00 90.38 106 ARG A N 1
ATOM 809 C CA . ARG A 1 106 ? -15.291 3.531 0.414 1.00 90.38 106 ARG A CA 1
ATOM 810 C C . ARG A 1 106 ? -14.644 2.669 -0.662 1.00 90.38 106 ARG A C 1
ATOM 812 O O . ARG A 1 106 ? -15.230 1.667 -1.055 1.00 90.38 106 ARG A O 1
ATOM 819 N N . ALA A 1 107 ? -13.440 3.030 -1.103 1.00 91.69 107 ALA A N 1
ATOM 820 C CA . ALA A 1 107 ? -12.731 2.278 -2.128 1.00 91.69 107 ALA A CA 1
ATOM 821 C C . ALA A 1 107 ? -12.376 0.854 -1.673 1.00 91.69 107 ALA A C 1
ATOM 823 O O . ALA A 1 107 ? -12.531 -0.079 -2.452 1.00 91.69 107 ALA A O 1
ATOM 824 N N . ILE A 1 108 ? -11.938 0.669 -0.424 1.00 93.06 108 ILE A N 1
ATOM 825 C CA . ILE A 1 108 ? -11.596 -0.658 0.115 1.00 93.06 108 ILE A CA 1
ATOM 826 C C . ILE A 1 108 ? -12.849 -1.494 0.413 1.00 93.06 108 ILE A C 1
ATOM 828 O O . ILE A 1 108 ? -12.879 -2.679 0.093 1.00 93.06 108 ILE A O 1
ATOM 832 N N . GLU A 1 109 ? -13.884 -0.894 1.009 1.00 89.31 109 GLU A N 1
ATOM 833 C CA . GLU A 1 109 ? -15.094 -1.612 1.445 1.00 89.31 109 GLU A CA 1
ATOM 834 C C . GLU A 1 109 ? -16.071 -1.902 0.296 1.00 89.31 109 GLU A C 1
ATOM 836 O O . GLU A 1 109 ? -16.813 -2.879 0.354 1.00 89.31 109 GLU A O 1
ATOM 841 N N . SER A 1 110 ? -16.116 -1.052 -0.734 1.00 84.81 110 SER A N 1
ATOM 842 C CA . SER A 1 110 ? -17.126 -1.114 -1.804 1.00 84.81 110 SER A CA 1
ATOM 843 C C . SER A 1 110 ? -16.559 -1.080 -3.228 1.00 84.81 110 SER A C 1
ATOM 845 O O . SER A 1 110 ? -17.346 -1.080 -4.172 1.00 84.81 110 SER A O 1
ATOM 847 N N . GLY A 1 111 ? -15.234 -1.036 -3.401 1.00 82.44 111 GLY A N 1
ATOM 848 C CA . GLY A 1 111 ? -14.598 -0.926 -4.717 1.00 82.44 111 GLY A CA 1
ATOM 849 C C . GLY A 1 111 ? -14.536 0.504 -5.273 1.00 82.44 111 GLY A C 1
ATOM 850 O O . GLY A 1 111 ? -15.046 1.464 -4.681 1.00 82.44 111 GLY A O 1
ATOM 851 N N . LEU A 1 112 ? -13.877 0.673 -6.421 1.00 75.19 112 LEU A N 1
ATOM 852 C CA . LEU A 1 112 ? -13.737 1.957 -7.110 1.00 75.19 112 LEU A CA 1
ATOM 853 C C . LEU A 1 112 ? -14.969 2.203 -7.991 1.00 75.19 112 LEU A C 1
ATOM 855 O O . LEU A 1 112 ? -15.276 1.436 -8.901 1.00 75.19 112 LEU A O 1
ATOM 859 N N . ARG A 1 113 ? -15.674 3.318 -7.774 1.00 68.38 113 ARG A N 1
ATOM 860 C CA . ARG A 1 113 ? -16.808 3.699 -8.630 1.00 68.38 113 ARG A CA 1
ATOM 861 C C . ARG A 1 113 ? -16.313 4.352 -9.921 1.00 68.38 113 ARG A C 1
ATOM 863 O O . ARG A 1 113 ? -15.409 5.182 -9.892 1.00 68.38 113 ARG A O 1
ATOM 870 N N . ASN A 1 114 ? -16.980 4.074 -11.045 1.00 53.06 114 ASN A N 1
ATOM 871 C CA . ASN A 1 114 ? -16.682 4.703 -12.346 1.00 53.06 114 ASN A CA 1
ATOM 872 C C . ASN A 1 114 ? -16.796 6.244 -12.326 1.00 53.06 114 ASN A C 1
ATOM 874 O O . ASN A 1 114 ? -16.158 6.919 -13.129 1.00 53.06 114 ASN A O 1
ATOM 878 N N . SER A 1 115 ? -17.583 6.815 -11.405 1.00 46.53 115 SER A N 1
ATOM 879 C CA . SER A 1 115 ? -17.702 8.268 -11.204 1.00 46.53 115 SER A CA 1
ATOM 880 C C . SER A 1 115 ? -16.474 8.912 -10.553 1.00 46.53 115 SER A C 1
ATOM 882 O O . SER A 1 115 ? -16.351 10.132 -10.591 1.00 46.53 115 SER A O 1
ATOM 884 N N . ASP A 1 116 ? -15.567 8.114 -9.983 1.00 47.06 116 ASP A N 1
ATOM 885 C CA . ASP A 1 116 ? -14.344 8.582 -9.318 1.00 47.06 116 ASP A CA 1
ATOM 886 C C . ASP A 1 116 ? -13.133 8.588 -10.271 1.00 47.06 116 ASP A C 1
ATOM 888 O O . ASP A 1 116 ? -11.977 8.705 -9.843 1.00 47.06 116 ASP A O 1
ATOM 892 N N . ALA A 1 117 ? -13.388 8.432 -11.575 1.00 41.41 117 ALA A N 1
ATOM 893 C CA . ALA A 1 117 ? -12.392 8.537 -12.623 1.00 41.41 117 ALA A CA 1
ATOM 894 C C . ALA A 1 117 ? -11.849 9.970 -12.670 1.00 41.41 117 ALA A C 1
ATOM 896 O O . ALA A 1 117 ? -12.432 10.862 -13.287 1.00 41.41 117 ALA A O 1
ATOM 897 N N . ASN A 1 118 ? -10.680 10.181 -12.069 1.00 37.12 118 ASN A N 1
ATOM 898 C CA . ASN A 1 118 ? -9.804 11.245 -12.523 1.00 37.12 118 ASN A CA 1
ATOM 899 C C . ASN A 1 118 ? -9.370 10.849 -13.940 1.00 37.12 118 ASN A C 1
ATOM 901 O O . ASN A 1 118 ? -8.459 10.038 -14.111 1.00 37.12 118 ASN A O 1
ATOM 905 N N . GLN A 1 119 ? -10.126 11.307 -14.940 1.00 33.19 119 GLN A N 1
ATOM 906 C CA . GLN A 1 119 ? -9.846 11.021 -16.340 1.00 33.19 119 GLN A CA 1
ATOM 907 C C . GLN A 1 119 ? -8.410 11.467 -16.641 1.00 33.19 119 GLN A C 1
ATOM 909 O O . GLN A 1 119 ? -8.085 12.638 -16.424 1.00 33.19 119 GLN A O 1
ATOM 914 N N . PRO A 1 120 ? -7.543 10.593 -17.174 1.00 33.81 120 PRO A N 1
ATOM 915 C CA . PRO A 1 120 ? -6.401 11.089 -17.910 1.00 33.81 120 PRO A CA 1
ATOM 916 C C . PRO A 1 120 ? -6.960 11.867 -19.102 1.00 33.81 120 PRO A C 1
ATOM 918 O O . PRO A 1 120 ? -7.752 11.338 -19.881 1.00 33.81 120 PRO A O 1
ATOM 921 N N . THR A 1 121 ? -6.588 13.142 -19.218 1.00 29.64 121 THR A N 1
ATOM 922 C CA . THR A 1 121 ? -6.917 13.983 -20.370 1.00 29.64 121 THR A CA 1
ATOM 923 C C . THR A 1 121 ? -6.569 13.207 -21.641 1.00 29.64 121 THR A C 1
ATOM 925 O O . THR A 1 121 ? -5.388 12.899 -21.836 1.00 29.64 121 THR A O 1
ATOM 928 N N . PRO A 1 122 ? -7.531 12.854 -22.513 1.00 33.22 122 PRO A N 1
ATOM 929 C CA . PRO A 1 122 ? -7.176 12.161 -23.733 1.00 33.22 122 PRO A CA 1
ATOM 930 C C . PRO A 1 122 ? -6.340 13.118 -24.579 1.00 33.22 122 PRO A C 1
ATOM 932 O O . PRO A 1 122 ? -6.725 14.268 -24.824 1.00 33.22 122 PRO A O 1
ATOM 935 N N . ALA A 1 123 ? -5.174 12.643 -25.014 1.00 36.09 123 ALA A N 1
ATOM 936 C CA . ALA A 1 123 ? -4.427 13.298 -26.069 1.00 36.09 123 ALA A CA 1
ATOM 937 C C . ALA A 1 123 ? -5.382 13.501 -27.255 1.00 36.09 123 ALA A C 1
ATOM 939 O O . ALA A 1 123 ? -5.971 12.547 -27.765 1.00 36.09 123 ALA A O 1
ATOM 940 N N . ARG A 1 124 ? -5.580 14.765 -27.646 1.00 36.31 124 ARG A N 1
ATOM 941 C CA . ARG A 1 124 ? -6.363 15.148 -28.822 1.00 36.31 124 ARG A CA 1
ATOM 942 C C . ARG A 1 124 ? -5.829 14.394 -30.037 1.00 36.31 124 ARG A C 1
ATOM 944 O O . ARG A 1 124 ? -4.809 14.798 -30.582 1.00 36.31 124 ARG A O 1
ATOM 951 N N . ASN A 1 125 ? -6.563 13.391 -30.504 1.00 36.16 125 ASN A N 1
ATOM 952 C CA . ASN A 1 125 ? -6.390 12.842 -31.840 1.00 36.16 125 ASN A CA 1
ATOM 953 C C . ASN A 1 125 ? -7.651 13.100 -32.666 1.00 36.16 125 ASN A C 1
ATOM 955 O O . ASN A 1 125 ? -8.782 12.944 -32.208 1.00 36.16 125 ASN A O 1
ATOM 959 N N . HIS A 1 126 ? -7.411 13.612 -33.868 1.00 37.78 126 HIS A N 1
ATOM 960 C CA . HIS A 1 126 ? -8.394 14.043 -34.845 1.00 37.78 126 HIS A CA 1
ATOM 961 C C . HIS A 1 126 ? -9.326 12.917 -35.314 1.00 37.78 126 HIS A C 1
ATOM 963 O O . HIS A 1 126 ? -8.874 11.834 -35.658 1.00 37.78 126 HIS A O 1
ATOM 969 N N . ALA A 1 127 ? -10.611 13.277 -35.381 1.00 35.22 127 ALA A N 1
ATOM 970 C CA . ALA A 1 127 ? -11.634 12.910 -36.363 1.00 35.22 127 ALA A CA 1
ATOM 971 C C . ALA A 1 127 ? -11.665 11.476 -36.932 1.00 35.22 127 ALA A C 1
ATOM 973 O O . ALA A 1 127 ? -10.842 11.085 -37.753 1.00 35.22 127 ALA A O 1
ATOM 974 N N . GLY A 1 128 ? -12.772 10.786 -36.643 1.00 31.03 128 GLY A N 1
ATOM 975 C CA . GLY A 1 128 ? -13.252 9.637 -37.407 1.00 31.03 128 GLY A CA 1
ATOM 976 C C . GLY A 1 128 ? -14.598 9.145 -36.877 1.00 31.03 128 GLY A C 1
ATOM 977 O O . GLY A 1 128 ? -14.640 8.340 -35.957 1.00 31.03 128 GLY A O 1
ATOM 978 N N . ASN A 1 129 ? -15.693 9.667 -37.432 1.00 36.0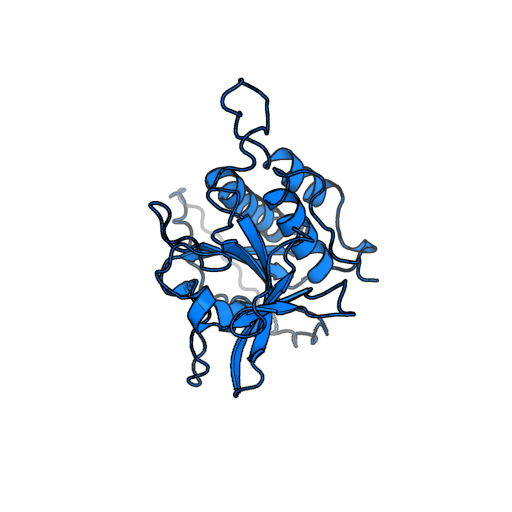6 129 ASN A N 1
ATOM 979 C CA . ASN A 1 129 ? -17.067 9.222 -37.179 1.00 36.06 129 ASN A CA 1
ATOM 980 C C . ASN A 1 129 ? -17.259 7.760 -37.607 1.00 36.06 129 ASN A C 1
ATOM 982 O O . ASN A 1 129 ? -17.081 7.485 -38.790 1.00 36.06 129 ASN A O 1
ATOM 986 N N . VAL A 1 130 ? -17.759 6.895 -36.717 1.00 35.22 130 VAL A N 1
ATOM 987 C CA . VAL A 1 130 ? -18.703 5.821 -37.075 1.00 35.22 130 VAL A CA 1
ATOM 988 C C . VAL A 1 130 ? -19.637 5.568 -35.889 1.00 35.22 130 VAL A C 1
ATOM 990 O O . VAL A 1 130 ? -19.204 5.301 -34.773 1.00 35.22 130 VAL A O 1
ATOM 993 N N . SER A 1 131 ? -20.931 5.687 -36.158 1.00 38.72 131 SER A N 1
ATOM 994 C CA . SER A 1 131 ? -22.046 5.271 -35.317 1.00 38.72 131 SER A CA 1
ATOM 995 C C . SER A 1 131 ? -22.236 3.756 -35.391 1.00 38.72 131 SER A C 1
ATOM 997 O O . SER A 1 131 ? -22.336 3.245 -36.503 1.00 38.72 131 SER A O 1
ATOM 999 N N . ASP A 1 132 ? -22.432 3.071 -34.264 1.00 32.12 132 ASP A N 1
ATOM 1000 C CA . ASP A 1 132 ? -23.482 2.049 -34.221 1.00 32.12 132 ASP A CA 1
ATOM 1001 C C . ASP A 1 132 ? -24.003 1.806 -32.801 1.00 32.12 132 ASP A C 1
ATOM 1003 O O . ASP A 1 132 ? -23.267 1.821 -31.812 1.00 32.12 132 ASP A O 1
ATOM 1007 N N . ALA A 1 133 ? -25.316 1.632 -32.736 1.00 36.38 133 ALA A N 1
ATOM 1008 C CA . ALA A 1 133 ? -26.103 1.408 -31.548 1.00 36.38 133 ALA A CA 1
ATOM 1009 C C . ALA A 1 133 ? -26.019 -0.067 -31.139 1.00 36.38 133 ALA A C 1
ATOM 1011 O O . ALA A 1 133 ? -26.420 -0.960 -31.877 1.00 36.38 133 ALA A O 1
ATOM 1012 N N . GLY A 1 134 ? -25.566 -0.323 -29.915 1.00 28.08 134 GLY A N 1
ATOM 1013 C CA . GLY A 1 134 ? -25.607 -1.647 -29.305 1.00 28.08 134 GLY A CA 1
ATOM 1014 C C . GLY A 1 134 ? -26.032 -1.530 -27.854 1.00 28.08 134 GLY A C 1
ATOM 1015 O O . GLY A 1 134 ? -25.210 -1.275 -26.979 1.00 28.08 134 GLY A O 1
ATOM 1016 N N . ALA A 1 135 ? -27.329 -1.691 -27.597 1.00 37.12 135 ALA A N 1
ATOM 1017 C CA . ALA A 1 135 ? -27.880 -1.780 -26.253 1.00 37.12 135 ALA A CA 1
ATOM 1018 C C . ALA A 1 135 ? -27.252 -2.976 -25.514 1.00 37.12 135 ALA A C 1
ATOM 1020 O O . ALA A 1 135 ? -27.627 -4.128 -25.743 1.00 37.12 135 ALA A O 1
ATOM 1021 N N . ARG A 1 136 ? -26.289 -2.713 -24.624 1.00 31.64 136 ARG A N 1
ATOM 1022 C CA . ARG A 1 136 ? -25.784 -3.716 -23.684 1.00 31.64 136 ARG A CA 1
ATOM 1023 C C . ARG A 1 136 ? -26.747 -3.807 -22.507 1.00 31.64 136 ARG A C 1
ATOM 1025 O O . ARG A 1 136 ? -26.983 -2.839 -21.789 1.00 31.64 136 ARG A O 1
ATOM 1032 N N . ARG A 1 137 ? -27.344 -4.992 -22.377 1.00 32.59 137 ARG A N 1
ATOM 1033 C CA . ARG A 1 137 ? -28.154 -5.408 -21.234 1.00 32.59 137 ARG A CA 1
ATOM 1034 C C . ARG A 1 137 ? -27.327 -5.229 -19.966 1.00 32.59 137 ARG A C 1
ATOM 1036 O O . ARG A 1 137 ? -26.184 -5.671 -19.920 1.00 32.59 137 ARG A O 1
ATOM 1043 N N . VAL A 1 138 ? -27.928 -4.597 -18.964 1.00 33.38 138 VAL A N 1
ATOM 1044 C CA . VAL A 1 138 ? -27.420 -4.564 -17.593 1.00 33.38 138 VAL A CA 1
ATOM 1045 C C . VAL A 1 138 ? -27.431 -6.010 -17.101 1.00 33.38 138 VAL A C 1
ATOM 1047 O O . VAL A 1 138 ? -28.488 -6.556 -16.791 1.00 33.38 138 VAL A O 1
ATOM 1050 N N . GLY A 1 139 ? -26.274 -6.665 -17.177 1.00 32.31 139 GLY A N 1
ATOM 1051 C CA . GLY A 1 139 ? -26.052 -7.966 -16.572 1.00 32.31 139 GLY A CA 1
ATOM 1052 C C . GLY A 1 139 ? -26.053 -7.797 -15.061 1.00 32.31 139 GLY A C 1
ATOM 1053 O O . GLY A 1 139 ? -25.389 -6.910 -14.533 1.00 32.31 139 GLY A O 1
ATOM 1054 N N . GLU A 1 140 ? -26.846 -8.619 -14.388 1.00 32.66 140 GLU A N 1
ATOM 1055 C CA . GLU A 1 140 ? -26.802 -8.838 -12.947 1.00 32.66 140 GLU A CA 1
ATOM 1056 C C . GLU A 1 140 ? -25.347 -9.132 -12.551 1.00 32.66 140 GLU A C 1
ATOM 1058 O O . GLU A 1 140 ? -24.799 -10.170 -12.924 1.00 32.66 140 GLU A O 1
ATOM 1063 N N . ALA A 1 141 ? -24.695 -8.188 -11.866 1.00 37.19 141 ALA A N 1
ATOM 1064 C CA . ALA A 1 141 ? -23.341 -8.370 -11.366 1.00 37.19 141 ALA A CA 1
ATOM 1065 C C . ALA A 1 141 ? -23.362 -9.541 -10.379 1.00 37.19 141 ALA A C 1
ATOM 1067 O O . ALA A 1 141 ? -23.915 -9.441 -9.281 1.00 37.19 141 ALA A O 1
ATOM 1068 N N . ALA A 1 142 ? -22.807 -10.679 -10.792 1.00 38.69 142 ALA A N 1
ATOM 1069 C CA . ALA A 1 142 ? -22.603 -11.807 -9.906 1.00 38.69 142 ALA A CA 1
ATOM 1070 C C . ALA A 1 142 ? -21.775 -11.316 -8.712 1.00 38.69 142 ALA A C 1
ATOM 1072 O O . ALA A 1 142 ? -20.674 -10.798 -8.890 1.00 38.69 142 ALA A O 1
ATOM 1073 N N . HIS A 1 143 ? -22.310 -11.453 -7.497 1.00 37.78 143 HIS A N 1
ATOM 1074 C CA . HIS A 1 143 ? -21.565 -11.191 -6.272 1.00 37.78 143 HIS A CA 1
ATOM 1075 C C . HIS A 1 143 ? -20.313 -12.080 -6.253 1.00 37.78 143 HIS A C 1
ATOM 1077 O O . HIS A 1 143 ? -20.381 -13.259 -5.903 1.00 37.78 143 HIS A O 1
ATOM 1083 N N . ILE A 1 144 ? -19.162 -11.528 -6.639 1.00 45.47 144 ILE A N 1
ATOM 1084 C CA . ILE A 1 144 ? -17.870 -12.177 -6.432 1.00 45.47 144 ILE A CA 1
ATOM 1085 C C . ILE A 1 144 ? -17.617 -12.120 -4.925 1.00 45.47 144 ILE A C 1
ATOM 1087 O O . ILE A 1 144 ? -17.291 -11.070 -4.380 1.00 45.47 144 ILE A O 1
ATOM 1091 N N . ALA A 1 145 ? -17.834 -13.238 -4.233 1.00 51.47 145 ALA A N 1
ATOM 1092 C CA . ALA A 1 145 ? -17.549 -13.361 -2.810 1.00 51.47 145 ALA A CA 1
ATOM 1093 C C . ALA A 1 145 ? -16.025 -13.313 -2.588 1.00 51.47 145 ALA A C 1
ATOM 1095 O O . ALA A 1 145 ? -15.325 -14.300 -2.803 1.00 51.47 145 ALA A O 1
ATOM 1096 N N . GLY A 1 146 ? -15.500 -12.153 -2.194 1.00 63.78 146 GLY A N 1
ATOM 1097 C CA . GLY A 1 146 ? -14.078 -11.937 -1.929 1.00 63.78 146 GLY A CA 1
ATOM 1098 C C . GLY A 1 146 ? -13.748 -10.454 -1.730 1.00 63.78 146 GLY A C 1
ATOM 1099 O O . GLY A 1 146 ? -14.607 -9.606 -1.957 1.00 63.78 146 GLY A O 1
ATOM 1100 N N . PRO A 1 147 ? -12.526 -10.115 -1.287 1.00 76.56 147 PRO A N 1
ATOM 1101 C CA . PRO A 1 147 ? -12.117 -8.721 -1.156 1.00 76.56 147 PRO A CA 1
ATOM 1102 C C . PRO A 1 147 ? -12.125 -8.012 -2.515 1.00 76.56 147 PRO A C 1
ATOM 1104 O O . PRO A 1 147 ? -11.550 -8.511 -3.484 1.00 76.56 147 PRO A O 1
ATOM 1107 N N . HIS A 1 148 ? -12.756 -6.838 -2.568 1.00 82.69 148 HIS A N 1
ATOM 1108 C CA . HIS A 1 148 ? -12.895 -6.053 -3.797 1.00 82.69 148 HIS A CA 1
ATOM 1109 C C . HIS A 1 148 ? -11.640 -5.226 -4.092 1.00 82.69 148 HIS A C 1
ATOM 1111 O O . HIS A 1 148 ? -11.178 -5.184 -5.233 1.00 82.69 148 HIS A O 1
ATOM 1117 N N . ALA A 1 149 ? -11.046 -4.625 -3.059 1.00 95.00 149 ALA A N 1
ATOM 1118 C CA . ALA A 1 149 ? -9.881 -3.765 -3.194 1.00 95.00 149 ALA A CA 1
ATOM 1119 C C . ALA A 1 149 ? -8.931 -3.853 -1.989 1.00 95.00 149 ALA A C 1
ATOM 1121 O O . ALA A 1 149 ? -9.292 -4.310 -0.906 1.00 95.00 149 ALA A O 1
ATOM 1122 N N . ALA A 1 150 ? -7.695 -3.406 -2.196 1.00 97.56 150 ALA A N 1
ATOM 1123 C CA . ALA A 1 150 ? -6.662 -3.266 -1.179 1.00 97.56 150 ALA A CA 1
ATOM 1124 C C . ALA A 1 150 ? -5.881 -1.965 -1.389 1.00 97.56 150 ALA A C 1
ATOM 1126 O O . ALA A 1 150 ? -5.736 -1.491 -2.515 1.00 97.56 150 ALA A O 1
ATOM 1127 N N . GLY A 1 151 ? -5.358 -1.385 -0.313 1.00 98.12 151 GLY A N 1
ATOM 1128 C CA . GLY A 1 151 ? -4.572 -0.154 -0.357 1.00 98.12 151 GLY A CA 1
ATOM 1129 C C . GLY A 1 151 ? -3.088 -0.428 -0.147 1.00 98.12 151 GLY A C 1
ATOM 1130 O O . GLY A 1 151 ? -2.710 -1.129 0.777 1.00 98.12 151 GLY A O 1
ATOM 1131 N N . VAL A 1 152 ? -2.216 0.158 -0.953 1.00 98.38 152 VAL A N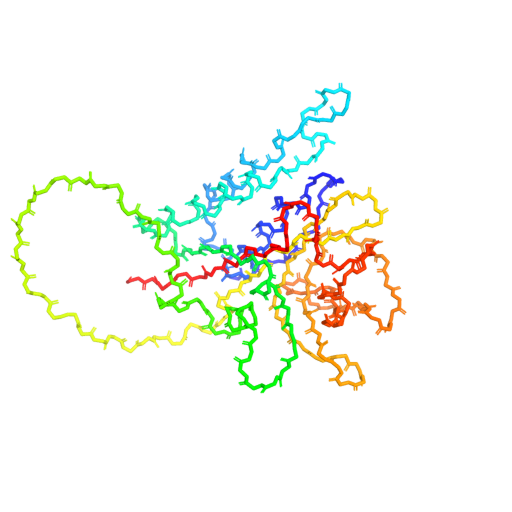 1
ATOM 1132 C CA . VAL A 1 152 ? -0.768 0.181 -0.735 1.00 98.38 152 VAL A CA 1
ATOM 1133 C C . VAL A 1 152 ? -0.418 1.559 -0.191 1.00 98.38 152 VAL A C 1
ATOM 1135 O O . VAL A 1 152 ? -0.378 2.546 -0.931 1.00 98.38 152 VAL A O 1
ATOM 1138 N N . ALA A 1 153 ? -0.224 1.630 1.124 1.00 97.50 153 ALA A N 1
ATOM 1139 C CA . ALA A 1 153 ? 0.004 2.871 1.851 1.00 97.50 153 ALA A CA 1
ATOM 1140 C C . ALA A 1 153 ? 1.486 3.046 2.175 1.00 97.50 153 ALA A C 1
ATOM 1142 O O . ALA A 1 153 ? 2.142 2.108 2.633 1.00 97.50 153 ALA A O 1
ATOM 1143 N N . ARG A 1 154 ? 2.007 4.260 1.974 1.00 95.38 154 ARG A N 1
ATOM 1144 C CA . ARG A 1 154 ? 3.351 4.631 2.429 1.00 95.38 154 ARG A CA 1
ATOM 1145 C C . ARG A 1 154 ? 3.247 5.290 3.799 1.00 95.38 154 ARG A C 1
ATOM 1147 O O . ARG A 1 154 ? 2.694 6.381 3.918 1.00 95.38 154 ARG A O 1
ATOM 1154 N N . VAL A 1 155 ? 3.808 4.649 4.814 1.00 94.75 155 VAL A N 1
ATOM 1155 C CA . VAL A 1 155 ? 3.810 5.122 6.202 1.00 94.75 155 VAL A CA 1
ATOM 1156 C C . VAL A 1 155 ? 5.223 5.429 6.684 1.00 94.75 155 VAL A C 1
ATOM 1158 O O . VAL A 1 155 ? 6.205 4.909 6.152 1.00 94.75 155 VAL A O 1
ATOM 1161 N N . TRP A 1 156 ? 5.355 6.282 7.692 1.00 93.31 156 TRP A N 1
ATOM 1162 C CA . TRP A 1 156 ? 6.625 6.475 8.382 1.00 93.31 156 TRP A CA 1
ATOM 1163 C C . TRP A 1 156 ? 7.061 5.180 9.086 1.00 93.31 156 TRP A C 1
ATOM 1165 O O . TRP A 1 156 ? 6.242 4.351 9.488 1.00 93.31 156 TRP A O 1
ATOM 1175 N N . SER A 1 157 ? 8.373 5.004 9.240 1.00 88.00 157 SER A N 1
ATOM 1176 C CA . SER A 1 157 ? 8.985 3.867 9.932 1.00 88.00 157 SER A CA 1
ATOM 1177 C C . SER A 1 157 ? 10.153 4.343 10.791 1.00 88.00 157 SER A C 1
ATOM 1179 O O . SER A 1 157 ? 10.769 5.366 10.509 1.00 88.00 157 SER A O 1
ATOM 1181 N N . ASN A 1 158 ? 10.487 3.583 11.837 1.00 77.81 158 ASN A N 1
ATOM 1182 C CA . ASN A 1 158 ? 11.592 3.905 12.747 1.00 77.81 158 ASN A CA 1
ATOM 1183 C C . ASN A 1 158 ? 12.974 3.857 12.080 1.00 77.81 158 ASN A C 1
ATOM 1185 O O . ASN A 1 158 ? 13.926 4.402 12.630 1.00 77.81 158 ASN A O 1
ATOM 1189 N N . ARG A 1 159 ? 13.111 3.138 10.960 1.00 70.25 159 ARG A N 1
ATOM 1190 C CA . ARG A 1 159 ? 14.414 2.853 10.333 1.00 70.25 159 ARG A CA 1
ATOM 1191 C C . ARG A 1 159 ? 14.578 3.440 8.936 1.00 70.25 159 ARG A C 1
ATOM 1193 O O . ARG A 1 159 ? 15.693 3.489 8.439 1.00 70.25 159 ARG A O 1
ATOM 1200 N N . MET A 1 160 ? 13.486 3.856 8.302 1.00 67.19 160 MET A N 1
ATOM 1201 C CA . MET A 1 160 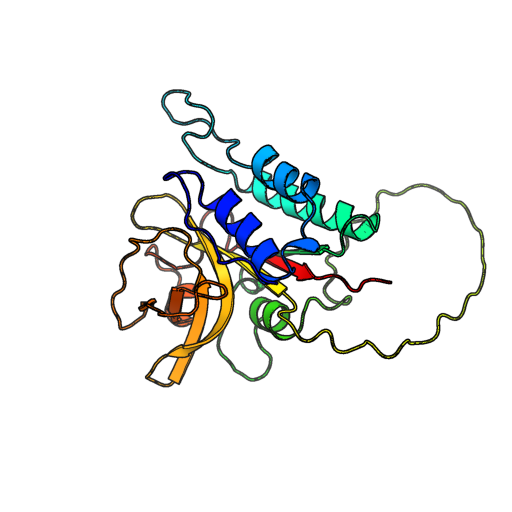? 13.456 4.213 6.885 1.00 67.19 160 MET A CA 1
ATOM 1202 C C . MET A 1 160 ? 12.657 5.499 6.679 1.00 67.19 160 MET A C 1
ATOM 1204 O O . MET A 1 160 ? 11.679 5.747 7.386 1.00 67.19 160 MET A O 1
ATOM 1208 N N . ASN A 1 161 ? 13.012 6.282 5.656 1.00 72.88 161 ASN A N 1
ATOM 1209 C CA . ASN A 1 161 ? 12.287 7.494 5.242 1.00 72.88 161 ASN A CA 1
ATOM 1210 C C . ASN A 1 161 ? 10.937 7.190 4.550 1.00 72.88 161 ASN A C 1
ATOM 1212 O O . ASN A 1 161 ? 10.519 7.919 3.653 1.00 72.88 161 ASN A O 1
ATOM 1216 N N . GLY A 1 162 ? 10.265 6.113 4.955 1.00 84.19 162 GLY A N 1
ATOM 1217 C CA . GLY A 1 162 ? 9.016 5.595 4.405 1.00 84.19 162 GLY A CA 1
ATOM 1218 C C . GLY A 1 162 ? 9.046 4.070 4.298 1.00 84.19 162 GLY A C 1
ATOM 1219 O O . GLY A 1 162 ? 10.089 3.480 4.032 1.00 84.19 162 GLY A O 1
ATOM 1220 N N . HIS A 1 163 ? 7.900 3.438 4.511 1.00 93.00 163 HIS A N 1
ATOM 1221 C CA . HIS A 1 163 ? 7.694 1.993 4.472 1.00 93.00 163 HIS A CA 1
ATOM 1222 C C . HIS A 1 163 ? 6.326 1.698 3.861 1.00 93.00 163 HIS A C 1
ATOM 1224 O O . HIS A 1 163 ? 5.385 2.450 4.101 1.00 93.00 163 HIS A O 1
ATOM 1230 N N . TYR A 1 164 ? 6.209 0.640 3.062 1.00 96.00 164 TYR A N 1
ATOM 1231 C CA . TYR A 1 164 ? 4.930 0.270 2.456 1.00 96.00 164 TYR A CA 1
ATOM 1232 C C . TYR A 1 164 ? 4.231 -0.815 3.270 1.00 96.00 164 TYR A C 1
ATOM 1234 O O . TYR A 1 164 ? 4.847 -1.812 3.641 1.00 96.00 164 TYR A O 1
ATOM 1242 N N . VAL A 1 165 ? 2.941 -0.602 3.524 1.00 97.44 165 VAL A N 1
ATOM 1243 C CA . VAL A 1 165 ? 2.043 -1.554 4.187 1.00 97.44 165 VAL A CA 1
ATOM 1244 C C . VAL A 1 165 ? 0.794 -1.766 3.336 1.00 97.44 165 VAL A C 1
ATOM 1246 O O . VAL A 1 165 ? 0.376 -0.869 2.595 1.00 97.44 165 VAL A O 1
ATOM 1249 N N . LEU A 1 166 ? 0.200 -2.955 3.434 1.00 98.56 166 LEU A N 1
ATOM 1250 C CA . LEU A 1 166 ? -1.035 -3.294 2.732 1.00 98.56 166 LEU A CA 1
ATOM 1251 C C . LEU A 1 166 ? -2.233 -3.015 3.640 1.00 98.56 166 LEU A C 1
ATOM 1253 O O . LEU A 1 166 ? -2.389 -3.685 4.649 1.00 98.56 166 LEU A O 1
ATOM 1257 N N . VAL A 1 167 ? -3.091 -2.073 3.280 1.00 98.44 167 VAL A N 1
ATOM 1258 C CA . VAL A 1 167 ? -4.409 -1.855 3.880 1.00 98.44 167 VAL A CA 1
ATOM 1259 C C . VAL A 1 167 ? -5.386 -2.874 3.305 1.00 98.44 167 VAL A C 1
ATOM 1261 O O . VAL A 1 167 ? -5.604 -2.908 2.094 1.00 98.44 167 VAL A O 1
ATOM 1264 N N . THR A 1 168 ? -5.981 -3.689 4.170 1.00 97.19 168 THR A N 1
ATOM 1265 C CA . THR A 1 168 ? -6.922 -4.755 3.780 1.00 97.19 168 THR A CA 1
ATOM 1266 C C . THR A 1 168 ? -8.331 -4.541 4.310 1.00 97.19 168 THR A C 1
ATOM 1268 O O . THR A 1 168 ? -9.235 -5.302 3.989 1.00 97.19 168 THR A O 1
ATOM 1271 N N . GLY A 1 169 ? -8.550 -3.491 5.098 1.00 95.50 169 GLY A N 1
ATOM 1272 C CA . GLY A 1 169 ? -9.875 -3.140 5.580 1.00 95.50 169 GLY A CA 1
ATOM 1273 C C . GLY A 1 169 ? -9.824 -2.210 6.773 1.00 95.50 169 GLY A C 1
ATOM 1274 O O . GLY A 1 169 ? -8.791 -1.620 7.102 1.00 95.50 169 GLY A O 1
ATOM 1275 N N . PHE A 1 170 ? -10.959 -2.126 7.448 1.00 94.56 170 PHE A N 1
ATOM 1276 C CA . PHE A 1 170 ? -11.155 -1.288 8.616 1.00 94.56 170 PHE A CA 1
ATOM 1277 C C . PHE A 1 170 ? -11.885 -2.062 9.703 1.00 94.56 170 PHE A C 1
ATOM 1279 O O . PHE A 1 170 ? -12.563 -3.049 9.430 1.00 94.56 170 PHE A O 1
ATOM 1286 N N . ASP A 1 171 ? -11.708 -1.619 10.939 1.00 94.19 171 ASP A N 1
ATOM 1287 C CA . ASP A 1 171 ? -12.273 -2.243 12.133 1.00 94.19 171 ASP A CA 1
ATOM 1288 C C . ASP A 1 171 ? -12.356 -1.201 13.262 1.00 94.19 171 ASP A C 1
ATOM 1290 O O . ASP A 1 171 ? -12.226 0.003 13.010 1.00 94.19 171 ASP A O 1
ATOM 1294 N N . ALA A 1 172 ? -12.515 -1.655 14.504 1.00 93.75 172 ALA A N 1
ATOM 1295 C CA . ALA A 1 172 ? -12.409 -0.841 15.705 1.00 93.75 172 ALA A CA 1
ATOM 1296 C C . ALA A 1 172 ? -11.313 -1.340 16.666 1.00 93.75 172 ALA A C 1
ATOM 1298 O O . ALA A 1 172 ? -11.042 -2.534 16.813 1.00 93.75 172 ALA A O 1
ATOM 1299 N N . MET A 1 173 ? -10.687 -0.397 17.363 1.00 93.44 173 MET A N 1
ATOM 1300 C CA . MET A 1 173 ? -9.861 -0.638 18.544 1.00 93.44 173 MET A CA 1
ATOM 1301 C C . MET A 1 173 ? -10.730 -1.143 19.719 1.00 93.44 173 MET A C 1
ATOM 1303 O O . MET A 1 173 ? -11.953 -1.011 19.681 1.00 93.44 173 MET A O 1
ATOM 1307 N N . PRO A 1 174 ? -10.141 -1.709 20.796 1.00 92.06 174 PRO A N 1
ATOM 1308 C CA . PRO A 1 174 ? -10.902 -2.185 21.963 1.00 92.06 174 PRO A CA 1
ATOM 1309 C C . PRO A 1 174 ? -11.796 -1.146 22.642 1.00 92.06 174 PRO A C 1
ATOM 1311 O O . PRO A 1 174 ? -12.773 -1.512 23.286 1.00 92.06 174 PRO A O 1
ATOM 1314 N N . ASP A 1 175 ? -11.440 0.131 22.531 1.00 91.88 175 ASP A N 1
ATOM 1315 C CA . ASP A 1 175 ? -12.197 1.271 23.051 1.00 91.88 175 ASP A CA 1
ATOM 1316 C C . ASP A 1 175 ? -13.281 1.770 22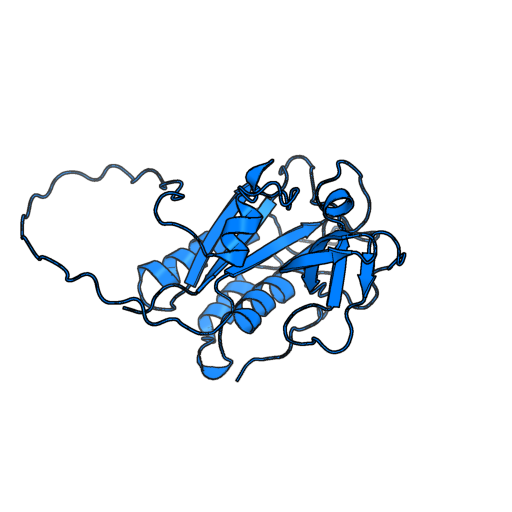.076 1.00 91.88 175 ASP A C 1
ATOM 1318 O O . ASP A 1 175 ? -13.975 2.739 22.372 1.00 91.88 175 ASP A O 1
ATOM 1322 N N . GLY A 1 176 ? -13.446 1.106 20.928 1.00 91.75 176 GLY A N 1
ATOM 1323 C CA . GLY A 1 176 ? -14.408 1.455 19.886 1.00 91.75 176 GLY A CA 1
ATOM 1324 C C . GLY A 1 176 ? -13.906 2.491 18.880 1.00 91.75 176 GLY A C 1
ATOM 1325 O O . GLY A 1 176 ? -14.618 2.768 17.916 1.00 91.75 176 GLY A O 1
ATOM 1326 N N . ALA A 1 177 ? -12.701 3.047 19.055 1.00 91.56 177 ALA A N 1
ATOM 1327 C CA . ALA A 1 177 ? -12.145 4.007 18.105 1.00 91.56 177 ALA A CA 1
ATOM 1328 C C . ALA A 1 177 ? -11.879 3.341 16.742 1.00 91.56 177 ALA A C 1
ATOM 1330 O O . ALA A 1 177 ? -11.471 2.176 16.704 1.00 91.56 177 ALA A O 1
ATOM 1331 N N . PRO A 1 178 ? -12.062 4.040 15.609 1.00 93.81 178 PRO A N 1
ATOM 1332 C CA . PRO A 1 178 ? -11.832 3.447 14.299 1.00 93.81 178 PRO A CA 1
ATOM 1333 C C . PRO A 1 178 ? -10.382 3.019 14.104 1.00 93.81 178 PRO A C 1
ATOM 1335 O O . PRO A 1 178 ? -9.433 3.665 14.559 1.00 93.81 178 PRO A O 1
ATOM 1338 N N . ALA A 1 179 ? -10.217 1.931 13.364 1.00 95.50 179 ALA A N 1
ATOM 1339 C CA . ALA A 1 179 ? -8.930 1.340 13.072 1.00 95.50 179 ALA A CA 1
ATOM 1340 C C . ALA A 1 179 ? -8.812 0.897 11.614 1.00 95.50 179 ALA A C 1
ATOM 1342 O O . ALA A 1 179 ? -9.791 0.578 10.939 1.00 95.50 179 ALA A O 1
ATOM 1343 N N . VAL A 1 180 ? -7.569 0.843 11.152 1.00 97.12 180 VAL A N 1
ATOM 1344 C CA . VAL A 1 180 ? -7.150 0.345 9.849 1.00 97.12 180 VAL A CA 1
ATOM 1345 C C . VAL A 1 180 ? -6.523 -1.029 10.046 1.00 97.12 180 VAL A C 1
ATOM 1347 O O . VAL A 1 180 ? -5.598 -1.198 10.850 1.00 97.12 180 VAL A O 1
ATOM 1350 N N . ARG A 1 181 ? -7.018 -2.020 9.306 1.00 97.31 181 ARG A N 1
ATOM 1351 C CA . ARG A 1 181 ? -6.429 -3.359 9.242 1.00 97.31 181 ARG A CA 1
ATOM 1352 C C . ARG A 1 181 ? -5.334 -3.338 8.190 1.00 97.31 181 ARG A C 1
ATOM 1354 O O . ARG A 1 181 ? -5.597 -3.002 7.032 1.00 97.31 181 ARG A O 1
ATOM 1361 N N . VAL A 1 182 ? -4.111 -3.683 8.587 1.00 97.56 182 VAL A N 1
ATOM 1362 C CA . VAL A 1 182 ? -2.987 -3.730 7.654 1.00 97.56 182 VAL A CA 1
ATOM 1363 C C . VAL A 1 182 ? -2.166 -5.003 7.780 1.00 97.56 182 VAL A C 1
ATOM 1365 O O . VAL A 1 182 ? -2.019 -5.590 8.857 1.00 97.56 182 VAL A O 1
ATOM 1368 N N . PHE A 1 183 ? -1.563 -5.400 6.668 1.00 97.69 183 PHE A N 1
ATOM 1369 C CA . PHE A 1 183 ? -0.421 -6.289 6.655 1.00 97.69 183 PHE A CA 1
ATOM 1370 C C . PHE A 1 183 ? 0.859 -5.473 6.473 1.00 97.69 183 PHE A C 1
ATOM 1372 O O . PHE A 1 183 ? 1.117 -4.892 5.417 1.00 97.69 183 PHE A O 1
ATOM 1379 N N . ASP A 1 184 ? 1.671 -5.443 7.521 1.00 96.31 184 ASP A N 1
ATOM 1380 C CA . ASP A 1 184 ? 3.022 -4.909 7.499 1.00 96.31 184 ASP A CA 1
ATOM 1381 C C . ASP A 1 184 ? 3.997 -6.019 7.052 1.00 96.31 184 ASP A C 1
ATOM 1383 O O . ASP A 1 184 ? 4.154 -7.013 7.774 1.00 96.31 184 ASP A O 1
ATOM 1387 N N . PRO A 1 185 ? 4.672 -5.890 5.891 1.00 95.44 185 PRO A N 1
ATOM 1388 C CA . PRO A 1 185 ? 5.651 -6.876 5.441 1.00 95.44 185 PRO A CA 1
ATOM 1389 C C . PRO A 1 185 ? 6.938 -6.878 6.283 1.00 95.44 185 PRO A C 1
ATOM 1391 O O . PRO A 1 185 ? 7.803 -7.724 6.056 1.00 95.44 185 PRO A O 1
ATOM 1394 N N . TYR A 1 186 ? 7.083 -5.988 7.267 1.00 90.94 186 TYR A N 1
ATOM 1395 C CA . TYR A 1 186 ? 8.178 -5.976 8.228 1.00 90.94 186 TYR A CA 1
ATOM 1396 C C . TYR A 1 186 ? 7.748 -6.620 9.560 1.00 90.94 186 TYR A C 1
ATOM 1398 O O . TYR A 1 186 ? 6.986 -6.072 10.359 1.00 90.94 186 TYR A O 1
ATOM 1406 N N . LYS A 1 187 ? 8.256 -7.830 9.826 1.00 79.00 187 LYS A N 1
ATOM 1407 C CA . LYS A 1 187 ? 7.809 -8.684 10.946 1.00 79.00 187 LYS A CA 1
ATOM 1408 C C . LYS A 1 187 ? 8.011 -8.054 12.331 1.00 79.00 187 LYS A C 1
ATOM 1410 O O . LYS A 1 187 ? 7.158 -8.214 13.216 1.00 79.00 187 LYS A O 1
ATOM 1415 N N . ASP A 1 188 ? 9.102 -7.308 12.488 1.00 77.62 188 ASP A N 1
ATOM 1416 C CA . ASP A 1 188 ? 9.613 -6.826 13.776 1.00 77.62 188 ASP A CA 1
ATOM 1417 C C . ASP A 1 188 ? 9.230 -5.370 14.084 1.00 77.62 188 ASP A C 1
ATOM 1419 O O . ASP A 1 188 ? 9.852 -4.708 14.920 1.00 77.62 188 ASP A O 1
ATOM 1423 N N . SER A 1 189 ? 8.198 -4.839 13.420 1.00 76.38 189 SER A N 1
ATOM 1424 C CA . SER A 1 189 ? 7.693 -3.498 13.721 1.00 76.38 189 SER A CA 1
ATOM 1425 C C . SER A 1 189 ? 7.156 -3.425 15.151 1.00 76.38 189 SER A C 1
ATOM 1427 O O . SER A 1 189 ? 6.377 -4.286 15.577 1.00 76.38 189 SER A O 1
ATOM 1429 N N . LYS A 1 190 ? 7.555 -2.371 15.879 1.00 77.31 190 LYS A N 1
ATOM 1430 C CA . LYS A 1 190 ? 7.097 -2.105 17.248 1.00 77.31 190 LYS A CA 1
ATOM 1431 C C . LYS A 1 190 ? 5.570 -1.991 17.295 1.00 77.31 190 LYS A C 1
ATOM 1433 O O . LYS A 1 190 ? 4.953 -1.423 16.395 1.00 77.31 190 LYS A O 1
ATOM 1438 N N . VAL A 1 191 ? 4.998 -2.509 18.374 1.00 84.88 191 VAL A N 1
ATOM 1439 C CA . VAL A 1 191 ? 3.591 -2.354 18.755 1.00 84.88 191 VAL A CA 1
ATOM 1440 C C . VAL A 1 191 ? 3.561 -1.793 20.172 1.00 84.88 191 VAL A C 1
ATOM 1442 O O . VAL A 1 191 ? 4.393 -2.179 20.994 1.00 84.88 191 VAL A O 1
ATOM 1445 N N . ASP A 1 192 ? 2.651 -0.863 20.446 1.00 85.00 192 ASP A N 1
ATOM 1446 C CA . ASP A 1 192 ? 2.488 -0.250 21.772 1.00 85.00 192 ASP A CA 1
ATOM 1447 C C . ASP A 1 192 ? 1.203 -0.706 22.480 1.00 85.00 192 ASP A C 1
ATOM 1449 O O . ASP A 1 192 ? 1.004 -0.413 23.655 1.00 85.00 192 ASP A O 1
ATOM 1453 N N . GLY A 1 193 ? 0.337 -1.447 21.781 1.00 83.00 193 GLY A N 1
ATOM 1454 C CA . GLY A 1 193 ? -0.923 -1.973 22.299 1.00 83.00 193 GLY A CA 1
ATOM 1455 C C . GLY A 1 193 ? -2.052 -0.943 22.380 1.00 83.00 193 GLY A C 1
ATOM 1456 O O . GLY A 1 193 ? -3.214 -1.346 22.346 1.00 83.00 193 GLY A O 1
ATOM 1457 N N . ALA A 1 194 ? -1.727 0.351 22.440 1.00 88.75 194 ALA A N 1
ATOM 1458 C CA . ALA A 1 194 ? -2.686 1.442 22.585 1.00 88.75 194 ALA A CA 1
ATOM 1459 C C . ALA A 1 194 ? -3.153 1.995 21.234 1.00 88.75 194 ALA A C 1
ATOM 1461 O O . ALA A 1 194 ? -4.348 2.164 21.030 1.00 88.75 194 ALA A O 1
ATOM 1462 N N . ARG A 1 195 ? -2.227 2.254 20.302 1.00 94.00 195 ARG A N 1
ATOM 1463 C CA . ARG A 1 195 ? -2.536 2.772 18.954 1.00 94.00 195 ARG A CA 1
ATOM 1464 C C . ARG A 1 195 ? -2.169 1.786 17.854 1.00 94.00 195 ARG A C 1
ATOM 1466 O O . ARG A 1 195 ? -2.684 1.898 16.747 1.00 94.00 195 ARG A O 1
ATOM 1473 N N . VAL A 1 196 ? -1.310 0.810 18.156 1.00 95.38 196 VAL A N 1
ATOM 1474 C CA . VAL A 1 196 ? -0.957 -0.274 17.234 1.00 95.38 196 VAL A CA 1
ATOM 1475 C C . VAL A 1 196 ? -0.995 -1.614 17.953 1.00 95.38 196 VAL A C 1
ATOM 1477 O O . VAL A 1 196 ? -0.277 -1.830 18.933 1.00 95.38 196 VAL A O 1
ATOM 1480 N N . ARG A 1 197 ? -1.792 -2.546 17.429 1.00 95.38 197 ARG A N 1
ATOM 1481 C CA . ARG A 1 197 ? -1.944 -3.909 17.954 1.00 95.38 197 ARG A CA 1
ATOM 1482 C C . ARG A 1 197 ? -1.536 -4.939 16.913 1.00 95.38 197 ARG A C 1
ATOM 1484 O O . ARG A 1 197 ? -1.589 -4.691 15.712 1.00 95.38 197 ARG A O 1
ATOM 1491 N N . ARG A 1 198 ? -1.124 -6.111 17.386 1.00 94.75 198 ARG A N 1
ATOM 1492 C CA . ARG A 1 198 ? -0.847 -7.269 16.536 1.00 94.75 198 ARG A CA 1
ATOM 1493 C C . ARG A 1 198 ? -2.151 -8.021 16.270 1.00 94.75 198 ARG A C 1
ATOM 1495 O O . ARG A 1 198 ? -2.947 -8.194 17.189 1.00 94.75 198 ARG A O 1
ATOM 1502 N N . ILE A 1 199 ? -2.341 -8.445 15.027 1.00 94.12 199 ILE A N 1
ATOM 1503 C CA . ILE A 1 199 ? -3.374 -9.410 14.645 1.00 94.12 199 ILE A CA 1
ATOM 1504 C C . ILE A 1 199 ? -2.661 -10.746 14.471 1.00 94.12 199 ILE A C 1
ATOM 1506 O O . ILE A 1 199 ? -1.679 -10.832 13.731 1.00 94.12 199 ILE A O 1
ATOM 1510 N N . GLU A 1 200 ? -3.120 -11.757 15.199 1.00 89.81 200 GLU A N 1
ATOM 1511 C CA . GLU A 1 200 ? -2.606 -13.121 15.103 1.00 89.81 200 GLU A CA 1
ATOM 1512 C C . GLU A 1 200 ? -3.535 -13.961 14.226 1.00 89.81 200 GLU A C 1
ATOM 1514 O O . GLU A 1 200 ? -4.730 -13.693 14.141 1.00 89.81 200 GLU A O 1
ATOM 1519 N N . HIS A 1 201 ? -2.989 -15.009 13.608 1.00 89.88 201 HIS A N 1
ATOM 1520 C CA . HIS A 1 201 ? -3.761 -16.032 12.885 1.00 89.88 201 HIS A CA 1
ATOM 1521 C C . HIS A 1 201 ? -4.529 -15.562 11.636 1.00 89.88 201 HIS A C 1
ATOM 1523 O O . HIS A 1 201 ? -5.391 -16.286 11.145 1.00 89.88 201 HIS A O 1
ATOM 1529 N N . GLU A 1 202 ? -4.157 -14.422 11.049 1.00 92.44 202 GLU A N 1
ATOM 1530 C CA . GLU A 1 202 ? -4.708 -13.942 9.772 1.00 92.44 202 GLU A CA 1
ATOM 1531 C C . GLU A 1 202 ? -3.635 -13.764 8.673 1.00 92.44 202 GLU A C 1
ATOM 1533 O O . GLU A 1 202 ? -3.500 -12.687 8.082 1.00 92.44 202 GLU A O 1
ATOM 1538 N N . PRO A 1 203 ? -2.849 -14.812 8.354 1.00 90.88 203 PRO A N 1
ATOM 1539 C CA . PRO A 1 203 ? -1.665 -14.696 7.494 1.00 90.88 203 PRO A CA 1
ATOM 1540 C C . PRO A 1 203 ? -1.974 -14.253 6.057 1.00 90.88 203 PRO A C 1
ATOM 1542 O O . PRO A 1 203 ? -1.100 -13.708 5.389 1.00 90.88 203 PRO A O 1
ATOM 1545 N N . ALA A 1 204 ? -3.207 -14.451 5.588 1.00 91.69 204 ALA A N 1
ATOM 1546 C CA . ALA A 1 204 ? -3.665 -14.045 4.263 1.00 91.69 204 ALA A CA 1
ATOM 1547 C C . ALA A 1 204 ? -4.349 -12.660 4.234 1.00 91.69 204 ALA A C 1
ATOM 1549 O O . ALA A 1 204 ? -4.799 -12.249 3.169 1.00 91.69 204 ALA A O 1
ATOM 1550 N N . GLN A 1 205 ? -4.469 -11.949 5.369 1.00 92.94 205 GLN A N 1
ATOM 1551 C CA . GLN A 1 205 ? -5.248 -10.701 5.451 1.00 92.94 205 GLN A CA 1
ATOM 1552 C C . GLN A 1 205 ? -4.512 -9.553 6.146 1.00 92.94 205 GLN A C 1
ATOM 1554 O O . GLN A 1 205 ? -4.318 -8.496 5.550 1.00 92.94 205 GLN A O 1
ATOM 1559 N N . ALA A 1 206 ? -4.129 -9.711 7.411 1.00 95.88 206 ALA A N 1
ATOM 1560 C CA . ALA A 1 206 ? -3.594 -8.615 8.211 1.00 95.88 206 ALA A CA 1
ATOM 1561 C C . ALA A 1 206 ? -2.742 -9.139 9.369 1.00 95.88 206 ALA A C 1
ATOM 1563 O O . ALA A 1 206 ? -2.951 -10.235 9.879 1.00 95.88 206 ALA A O 1
ATOM 1564 N N . ASN A 1 207 ? -1.779 -8.333 9.811 1.00 96.25 207 ASN A N 1
ATOM 1565 C CA . ASN A 1 207 ? -0.964 -8.629 10.993 1.00 96.25 207 ASN A CA 1
ATOM 1566 C C . ASN A 1 207 ? -0.860 -7.438 11.961 1.00 96.25 207 ASN A C 1
ATOM 1568 O O . ASN A 1 207 ? -0.228 -7.550 13.021 1.00 96.25 207 ASN A O 1
ATOM 1572 N N . ARG A 1 208 ? -1.474 -6.299 11.625 1.00 96.38 208 ARG A N 1
ATOM 1573 C CA . ARG A 1 208 ? -1.555 -5.106 12.464 1.00 96.38 208 ARG A CA 1
ATOM 1574 C C . ARG A 1 208 ? -2.946 -4.491 12.401 1.00 96.38 208 ARG A C 1
ATOM 1576 O O . ARG A 1 208 ? -3.574 -4.435 11.346 1.00 96.38 208 ARG A O 1
ATOM 1583 N N . LEU A 1 209 ? -3.368 -3.975 13.545 1.00 96.75 209 LEU A N 1
ATOM 1584 C CA . LEU A 1 209 ? -4.506 -3.082 13.683 1.00 96.75 209 LEU A CA 1
ATOM 1585 C C . LEU A 1 209 ? -3.982 -1.726 14.159 1.00 96.75 209 LEU A C 1
ATOM 1587 O O . LEU A 1 209 ? -3.310 -1.665 15.192 1.00 96.75 209 LEU A O 1
ATOM 1591 N N . ILE A 1 210 ? -4.237 -0.668 13.394 1.00 96.75 210 ILE A N 1
ATOM 1592 C CA . ILE A 1 210 ? -3.699 0.677 13.636 1.00 96.75 210 ILE A CA 1
ATOM 1593 C C . ILE A 1 210 ? -4.864 1.628 13.878 1.00 96.75 210 ILE A C 1
ATOM 1595 O O . ILE A 1 210 ? -5.763 1.696 13.049 1.00 96.75 210 ILE A O 1
ATOM 1599 N N . ALA A 1 211 ? -4.847 2.389 14.969 1.00 96.06 211 ALA A N 1
ATOM 1600 C CA . ALA A 1 211 ? -5.844 3.428 15.210 1.00 96.06 211 ALA A CA 1
ATOM 1601 C C . ALA A 1 211 ? -5.856 4.438 14.049 1.00 96.06 211 ALA A C 1
ATOM 1603 O O . ALA A 1 211 ? -4.801 4.953 13.666 1.00 96.06 211 ALA A O 1
ATOM 1604 N N . ALA A 1 212 ? -7.033 4.753 13.503 1.00 95.75 212 ALA A N 1
ATOM 1605 C CA . ALA A 1 212 ? -7.160 5.703 12.395 1.00 95.75 212 ALA A CA 1
ATOM 1606 C C . ALA A 1 212 ? -6.618 7.086 12.788 1.00 95.75 212 ALA A C 1
ATOM 1608 O O . ALA A 1 212 ? -5.907 7.713 12.010 1.00 95.75 212 ALA A O 1
ATOM 1609 N N . SER A 1 213 ? -6.822 7.494 14.046 1.00 94.88 213 SER A N 1
ATOM 1610 C CA . SER A 1 213 ? -6.259 8.726 14.611 1.00 94.88 213 SER A CA 1
ATOM 1611 C C . SER A 1 213 ? -4.729 8.788 14.565 1.00 94.88 213 SER A C 1
ATOM 1613 O O . SER A 1 213 ? -4.177 9.877 14.438 1.00 94.88 213 SER A O 1
ATOM 1615 N N . LEU A 1 214 ? -4.034 7.645 14.636 1.00 95.75 214 LEU A N 1
ATOM 1616 C CA . LEU A 1 214 ? -2.590 7.571 14.410 1.00 95.75 214 LEU A CA 1
ATOM 1617 C C . LEU A 1 214 ? -2.279 7.605 12.911 1.00 95.75 214 LEU A C 1
ATOM 1619 O O . LEU A 1 214 ? -1.466 8.422 12.483 1.00 95.75 214 LEU A O 1
ATOM 1623 N N . PHE A 1 215 ? -2.928 6.740 12.128 1.00 96.25 215 PHE A N 1
ATOM 1624 C CA . PHE A 1 215 ? -2.695 6.593 10.687 1.00 96.25 215 PHE A CA 1
ATOM 1625 C C . PHE A 1 215 ? -2.835 7.924 9.930 1.00 96.25 215 PHE A C 1
ATOM 1627 O O . PHE A 1 215 ? -1.993 8.261 9.095 1.00 96.25 215 PHE A O 1
ATOM 1634 N N . ASP A 1 216 ? -3.838 8.716 10.304 1.00 95.75 216 ASP A N 1
ATOM 1635 C CA . ASP A 1 216 ? -4.182 10.000 9.690 1.00 95.75 216 ASP A CA 1
ATOM 1636 C C . ASP A 1 216 ? -3.447 11.196 10.306 1.00 95.75 216 ASP A C 1
ATOM 1638 O O . ASP A 1 216 ? -3.539 12.318 9.795 1.00 95.75 216 ASP A O 1
ATOM 1642 N N . SER A 1 217 ? -2.706 10.980 11.398 1.00 94.12 217 SER A N 1
ATOM 1643 C CA . SER A 1 217 ? -2.081 12.066 12.152 1.00 94.12 217 SER A CA 1
ATOM 1644 C C . SER A 1 217 ? -1.070 12.868 11.317 1.00 94.12 217 SER A C 1
ATOM 1646 O O . SER A 1 217 ? -0.688 12.529 10.192 1.00 94.12 217 SER A O 1
ATOM 1648 N N . GLY A 1 218 ? -0.639 14.001 11.871 1.00 90.75 218 GLY A N 1
ATOM 1649 C CA . GLY A 1 218 ? 0.474 14.786 11.336 1.00 90.75 218 GLY A CA 1
ATOM 1650 C C . GLY A 1 218 ? 1.841 14.370 11.887 1.00 90.75 218 GLY A C 1
ATOM 1651 O O . GLY A 1 218 ? 2.843 14.981 11.518 1.00 90.75 218 GLY A O 1
ATOM 1652 N N . GLU A 1 219 ? 1.891 13.390 12.794 1.00 92.62 219 GLU A N 1
ATOM 1653 C CA . GLU A 1 219 ? 3.108 13.018 13.518 1.00 92.62 219 GLU A CA 1
ATOM 1654 C C . GLU A 1 219 ? 4.132 12.330 12.595 1.00 92.62 219 GLU A C 1
ATOM 1656 O O . GLU A 1 219 ? 3.789 11.612 11.659 1.00 92.62 219 GLU A O 1
ATOM 1661 N N . ARG A 1 220 ? 5.428 12.480 12.891 1.00 91.62 220 ARG A N 1
ATOM 1662 C CA . ARG A 1 220 ? 6.495 11.731 12.206 1.00 91.62 220 ARG A CA 1
ATOM 1663 C C . ARG A 1 220 ? 6.917 10.515 13.031 1.00 91.62 220 ARG A C 1
ATOM 1665 O O . ARG A 1 220 ? 8.040 10.444 13.524 1.00 91.62 220 ARG A O 1
ATOM 1672 N N . VAL A 1 221 ? 5.991 9.575 13.203 1.00 92.38 221 VAL A N 1
ATOM 1673 C CA . VAL A 1 221 ? 6.176 8.325 13.964 1.00 92.38 221 VAL A CA 1
ATOM 1674 C C . VAL A 1 221 ? 5.668 7.127 13.149 1.00 92.38 221 VAL A C 1
ATOM 1676 O O . VAL A 1 221 ? 4.944 7.334 12.179 1.00 92.38 221 VAL A O 1
ATOM 1679 N N . PRO A 1 222 ? 6.042 5.875 13.479 1.00 93.44 222 PRO A N 1
ATOM 1680 C CA . PRO A 1 222 ? 5.632 4.709 12.699 1.00 93.44 222 PRO A CA 1
ATOM 1681 C C . PRO A 1 222 ? 4.127 4.615 12.444 1.00 93.44 222 PRO A C 1
ATOM 1683 O O . PRO A 1 222 ? 3.333 4.932 13.326 1.00 93.44 222 PRO A O 1
ATOM 1686 N N . TYR A 1 223 ? 3.770 4.100 11.265 1.00 95.00 223 TYR A N 1
ATOM 1687 C CA . TYR A 1 223 ? 2.394 3.870 10.795 1.00 95.00 223 TYR A CA 1
ATOM 1688 C C . TYR A 1 223 ? 1.556 5.108 10.476 1.00 95.00 223 TYR A C 1
ATOM 1690 O O . TYR A 1 223 ? 0.465 4.961 9.934 1.00 95.00 223 TYR A O 1
ATOM 1698 N N . VAL A 1 224 ? 2.061 6.312 10.726 1.00 95.19 224 VAL A N 1
ATOM 1699 C CA . VAL A 1 224 ? 1.441 7.528 10.197 1.00 95.19 224 VAL A CA 1
ATOM 1700 C C . VAL A 1 224 ? 1.670 7.586 8.691 1.00 95.19 224 VAL A C 1
ATOM 1702 O O . VAL A 1 224 ? 2.792 7.342 8.235 1.00 95.19 224 VAL A O 1
ATOM 1705 N N . LEU A 1 225 ? 0.639 7.916 7.911 1.00 95.38 225 LEU A N 1
ATOM 1706 C CA . LEU A 1 225 ? 0.782 8.174 6.480 1.00 95.38 225 LEU A CA 1
ATOM 1707 C C . LEU A 1 225 ? 1.857 9.231 6.233 1.00 95.38 225 LEU A C 1
ATOM 1709 O O . LEU A 1 225 ? 1.831 10.314 6.822 1.00 95.38 225 LEU A O 1
ATOM 1713 N N . VAL A 1 226 ? 2.790 8.933 5.327 1.00 93.25 226 VAL A N 1
ATOM 1714 C CA . VAL A 1 226 ? 3.830 9.897 4.970 1.00 93.25 226 VAL A CA 1
ATOM 1715 C C . VAL A 1 226 ? 3.177 11.161 4.420 1.00 93.25 226 VAL A C 1
ATOM 1717 O O . VAL A 1 226 ? 2.432 11.119 3.450 1.00 93.25 226 VAL A O 1
ATOM 1720 N N . ASN A 1 227 ? 3.489 12.288 5.044 1.00 88.38 227 ASN A N 1
ATOM 1721 C CA . ASN A 1 227 ? 2.946 13.615 4.773 1.00 88.38 227 ASN A CA 1
ATOM 1722 C C . ASN A 1 227 ? 4.070 14.611 4.427 1.00 88.38 227 ASN A C 1
ATOM 1724 O O . ASN A 1 227 ? 4.038 15.769 4.835 1.00 88.38 227 ASN A O 1
ATOM 1728 N N . ASP A 1 228 ? 5.094 14.132 3.713 1.00 85.50 228 ASP A N 1
ATOM 1729 C CA . ASP A 1 228 ? 6.228 14.934 3.249 1.00 85.50 228 ASP A CA 1
ATOM 1730 C C . ASP A 1 228 ? 5.905 15.684 1.938 1.00 85.50 228 ASP A C 1
ATOM 1732 O O . ASP A 1 228 ? 4.744 15.875 1.576 1.00 85.50 228 ASP A O 1
ATOM 1736 N N . ARG A 1 229 ? 6.939 16.106 1.196 1.00 81.94 229 ARG A N 1
ATOM 1737 C CA . ARG A 1 229 ? 6.801 16.795 -0.101 1.00 81.94 229 ARG A CA 1
ATOM 1738 C C . ARG A 1 229 ? 5.968 16.038 -1.142 1.00 81.94 229 ARG A C 1
ATOM 1740 O O . ARG A 1 229 ? 5.591 16.625 -2.150 1.00 81.94 229 ARG A O 1
ATOM 1747 N N . TYR A 1 230 ? 5.755 14.737 -0.961 1.00 72.81 230 TYR A N 1
ATOM 1748 C CA . TYR A 1 230 ? 4.964 13.921 -1.869 1.00 72.81 230 TYR A CA 1
ATOM 1749 C C . TYR A 1 230 ? 3.477 13.890 -1.510 1.00 72.81 230 TYR A C 1
ATOM 1751 O O . TYR A 1 230 ? 2.712 13.335 -2.303 1.00 72.81 230 TYR A O 1
ATOM 1759 N N . GLU A 1 231 ? 3.081 14.523 -0.400 1.00 83.56 231 GLU A N 1
ATOM 1760 C CA . GLU A 1 231 ? 1.745 14.457 0.201 1.00 83.56 231 GLU A CA 1
ATOM 1761 C C . GLU A 1 231 ? 1.365 13.025 0.610 1.00 83.56 231 GLU A C 1
ATOM 1763 O O . GLU A 1 231 ? 2.023 12.044 0.246 1.00 83.56 231 GLU A O 1
ATOM 1768 N N . ARG A 1 232 ? 0.275 12.887 1.373 1.00 92.62 232 ARG A N 1
ATOM 1769 C CA . ARG A 1 232 ? -0.277 11.570 1.715 1.00 92.62 232 ARG A CA 1
ATOM 1770 C C . ARG A 1 232 ? -0.670 10.825 0.448 1.00 92.62 232 ARG A C 1
ATOM 1772 O O . ARG A 1 232 ? -1.278 11.414 -0.443 1.00 92.62 232 ARG A O 1
ATOM 1779 N N . ARG A 1 233 ? -0.315 9.540 0.367 1.00 93.56 233 ARG A N 1
ATOM 1780 C CA . ARG A 1 233 ? -0.572 8.683 -0.797 1.00 93.56 233 ARG A CA 1
ATOM 1781 C C . ARG A 1 233 ? -0.970 7.280 -0.380 1.00 93.56 233 ARG A C 1
ATOM 1783 O O . ARG A 1 233 ? -0.245 6.625 0.370 1.00 93.56 233 ARG A O 1
ATOM 1790 N N . VAL A 1 234 ? -2.059 6.800 -0.969 1.00 97.38 234 VAL A N 1
ATOM 1791 C CA . VAL A 1 234 ? -2.441 5.387 -0.942 1.00 97.38 234 VAL A CA 1
ATOM 1792 C C . VAL A 1 234 ? -2.810 4.967 -2.358 1.00 97.38 234 VAL A C 1
ATOM 1794 O O . VAL A 1 234 ? -3.638 5.607 -3.004 1.00 97.38 234 VAL A O 1
ATOM 1797 N N . ILE A 1 235 ? -2.172 3.913 -2.861 1.00 98.06 235 ILE A N 1
ATOM 1798 C CA . ILE A 1 235 ? -2.556 3.298 -4.134 1.00 98.06 235 ILE A CA 1
ATOM 1799 C C . ILE A 1 235 ? -3.622 2.260 -3.825 1.00 98.06 235 ILE A C 1
ATOM 1801 O O . ILE A 1 235 ? -3.327 1.261 -3.181 1.00 98.06 235 ILE A O 1
ATOM 1805 N N . VAL A 1 236 ? -4.848 2.476 -4.275 1.00 98.06 236 VAL A N 1
ATOM 1806 C CA . VAL A 1 236 ? -5.893 1.461 -4.209 1.00 98.06 236 VAL A CA 1
ATOM 1807 C C . VAL A 1 236 ? -5.790 0.576 -5.439 1.00 98.06 236 VAL A C 1
ATOM 1809 O O . VAL A 1 236 ? -5.742 1.080 -6.559 1.00 98.06 236 VAL A O 1
ATOM 1812 N N . ILE A 1 237 ? -5.751 -0.732 -5.223 1.00 97.94 237 ILE A N 1
ATOM 1813 C CA . ILE A 1 237 ? -5.762 -1.766 -6.252 1.00 97.94 237 ILE A CA 1
ATOM 1814 C C . ILE A 1 237 ? -7.059 -2.539 -6.084 1.00 97.94 237 ILE A C 1
ATOM 1816 O O . ILE A 1 237 ? -7.402 -2.935 -4.973 1.00 97.94 237 ILE A O 1
ATOM 1820 N N . GLU A 1 238 ? -7.767 -2.753 -7.178 1.00 95.38 238 GLU A N 1
ATOM 1821 C CA . GLU A 1 238 ? -9.069 -3.397 -7.209 1.00 95.38 238 GLU A CA 1
ATOM 1822 C C . GLU A 1 238 ? -9.062 -4.542 -8.220 1.00 95.38 238 GLU A C 1
ATOM 1824 O O . GLU A 1 238 ? -8.425 -4.465 -9.279 1.00 95.38 238 GLU A O 1
ATOM 1829 N N . ARG A 1 239 ? -9.796 -5.606 -7.896 1.00 91.75 239 ARG A N 1
ATOM 1830 C CA . ARG A 1 239 ? -10.153 -6.640 -8.863 1.00 91.75 239 ARG A CA 1
ATOM 1831 C C . ARG A 1 239 ? -11.198 -6.077 -9.828 1.00 91.75 239 ARG A C 1
ATOM 1833 O O . ARG A 1 239 ? -12.320 -5.790 -9.431 1.00 91.75 239 ARG A O 1
ATOM 1840 N N . GLY A 1 240 ? -10.828 -5.934 -11.097 1.00 83.88 240 GLY A N 1
ATOM 1841 C CA . GLY A 1 240 ? -11.764 -5.546 -12.146 1.00 83.88 240 GLY A CA 1
ATOM 1842 C C . GLY A 1 240 ? -12.837 -6.615 -12.366 1.00 83.88 240 GLY A C 1
ATOM 1843 O O . GLY A 1 240 ? -12.612 -7.805 -12.127 1.00 83.88 240 GLY A O 1
ATOM 1844 N N . GLU A 1 241 ? -14.003 -6.196 -12.848 1.00 72.44 241 GLU A N 1
ATOM 1845 C CA . GLU A 1 241 ? -15.012 -7.127 -13.348 1.00 72.44 241 GLU A CA 1
ATOM 1846 C C . GLU A 1 241 ? -14.456 -7.829 -14.595 1.00 72.44 241 GLU A C 1
ATOM 1848 O O . GLU A 1 241 ? -13.846 -7.197 -15.460 1.00 72.44 241 GLU A O 1
ATOM 1853 N N . SER A 1 242 ? -14.590 -9.153 -14.641 1.00 55.59 242 SER A N 1
ATOM 1854 C CA . SER A 1 242 ? -14.302 -9.922 -15.852 1.00 55.59 242 SER A CA 1
ATOM 1855 C C . SER A 1 242 ? -15.550 -9.853 -16.730 1.00 55.59 242 SER A C 1
ATOM 1857 O O . SER A 1 242 ? -16.618 -10.233 -16.252 1.00 55.59 242 SER A O 1
ATOM 1859 N N . ASP A 1 243 ? -15.416 -9.324 -17.949 1.00 45.56 243 ASP A N 1
ATOM 1860 C CA . ASP A 1 243 ? -16.472 -9.356 -18.976 1.00 45.56 243 ASP A CA 1
ATOM 1861 C C . ASP A 1 243 ? -16.865 -10.799 -19.352 1.00 45.56 243 ASP A C 1
ATOM 1863 O O . ASP A 1 243 ? -15.969 -11.681 -19.371 1.00 45.56 243 ASP A O 1
#

Radius of gyration: 18.69 Å; chains: 1; bounding box: 56×38×60 Å

Secondary structure (DSSP, 8-state):
-PPPPPPPSSTT-HHHHHHHHHHHHHS-TTTS-HHHHHHHHHHS--PBPTT--BTTT---HHHHHHHHHHHHHHHHTTSS-EEEEEEEGGGG-----SSS--HHHHHHHH---GGG--PPPPP----------------------S--EEEEEEE--SSSS-EEEEEEEEEE-TTS-EEEEEE-S-TT----SSSEEEPPS-TTT-SEEEEHHHHTSS--STTSBP-STT-SEEEEEEEPPP-